Protein AF-A0A5M6D745-F1 (afdb_monomer)

Secondary structure (DSSP, 8-state):
-EEEEEEEETTEEEEEEEEEETTEEEEEEEEEETTEEEEEEEEESS-TT-EEEEE-HHHHHHHHHHHHHHHT----HHHHHHHHT----B-SB-STT-PBPHHHHHHHHHHHTT-HHHHHHHHT-SSHHHHHHHHHHHHHHHHTTPPPPHHHHHHHHHHHHH--EEEEEETTEEEEEEE--

Sequence (181 aa):
MKYLDRDIDFGYKHQRINIQINFEDFRVDLLTSNDSVLLSVISHNDHKKLQSTYYTEAAVLKYLGLRNDFYGSNKKIKDLEEEISSNITYAFYCGDGLPKTNEGKHIERLVNTKSINKLNEMLNSINIETQTYGVAGFEMLSKKFVKISKEQKEIIKYIKRRNSEVVTCSGCLTGLVVKIY

Radius of gyration: 16.73 Å; Cα contacts (8 Å, |Δi|>4): 300; chains: 1; bounding box: 49×27×45 Å

Foldseek 3Di:
DDWFWKDQDDQWIWIWDWDADPNWIKIWIFTDHDPDTAKIWIATPVHRVPIDIDGDQVVVVVVVVVLCVLLVHDDDPVLVNDQSPDDDAADQFAEAVGDGDPLVVVLVVCLVVVVLVCLSVQLSGSHLSSVVSSLVSVVSNVVVVNDDDPSRVVSSVRSLVSQIWGFYHDYHDGRDTDRDD

Organism: NCBI:txid2607907

Structure (mmCIF, N/CA/C/O backbone):
data_AF-A0A5M6D745-F1
#
_entry.id   AF-A0A5M6D745-F1
#
loop_
_atom_site.group_PDB
_atom_site.id
_atom_site.type_symbol
_atom_site.label_atom_id
_atom_site.label_alt_id
_atom_site.label_comp_id
_atom_site.label_asym_id
_atom_site.label_entity_id
_atom_site.label_seq_id
_atom_site.pdbx_PDB_ins_code
_atom_site.Cartn_x
_atom_site.Cartn_y
_atom_site.Cartn_z
_atom_site.occupancy
_atom_site.B_iso_or_equiv
_atom_site.auth_seq_id
_atom_site.auth_comp_id
_atom_site.auth_asym_id
_atom_site.auth_atom_id
_atom_site.pdbx_PDB_model_num
ATOM 1 N N . MET A 1 1 ? 17.621 -15.401 -4.434 1.00 56.16 1 MET A N 1
ATOM 2 C CA . MET A 1 1 ? 16.631 -14.448 -4.980 1.00 56.16 1 MET A CA 1
ATOM 3 C C . MET A 1 1 ? 15.334 -14.606 -4.201 1.00 56.16 1 MET A C 1
ATOM 5 O O . MET A 1 1 ? 14.817 -15.715 -4.149 1.00 56.16 1 MET A O 1
ATOM 9 N N . LYS A 1 2 ? 14.850 -13.547 -3.542 1.00 74.56 2 LYS A N 1
ATOM 10 C CA . LYS A 1 2 ? 13.516 -13.534 -2.913 1.00 74.56 2 LYS A CA 1
ATOM 11 C C . LYS A 1 2 ? 12.555 -12.808 -3.847 1.00 74.56 2 LYS A C 1
ATOM 13 O O . LYS A 1 2 ? 12.900 -11.727 -4.325 1.00 74.56 2 LYS A O 1
ATOM 18 N N . TYR A 1 3 ? 11.394 -13.407 -4.083 1.00 87.62 3 TYR A N 1
ATOM 19 C CA . TYR A 1 3 ? 10.391 -12.936 -5.030 1.00 87.62 3 TYR A CA 1
ATOM 20 C C . TYR A 1 3 ? 9.032 -12.828 -4.341 1.00 87.62 3 TYR A C 1
ATOM 22 O O . TYR A 1 3 ? 8.648 -13.728 -3.599 1.00 87.62 3 TYR A O 1
ATOM 30 N N . LEU A 1 4 ? 8.337 -11.726 -4.584 1.00 92.62 4 LEU A N 1
ATOM 31 C CA . LEU A 1 4 ? 6.955 -11.490 -4.182 1.00 92.62 4 LEU A CA 1
ATOM 32 C C . LEU A 1 4 ? 6.181 -11.131 -5.450 1.00 92.62 4 LEU A C 1
ATOM 34 O O . LEU A 1 4 ? 6.628 -10.246 -6.174 1.00 92.62 4 LEU A O 1
ATOM 38 N N . ASP A 1 5 ? 5.047 -11.785 -5.696 1.00 95.19 5 ASP A N 1
ATOM 39 C CA . ASP A 1 5 ? 4.113 -11.461 -6.781 1.00 95.19 5 ASP A CA 1
ATOM 40 C C . ASP A 1 5 ? 2.702 -11.394 -6.216 1.00 95.19 5 ASP A C 1
ATOM 42 O O . ASP A 1 5 ? 2.143 -12.406 -5.798 1.00 95.19 5 ASP A O 1
ATOM 46 N N . ARG A 1 6 ? 2.127 -10.194 -6.183 1.00 95.56 6 ARG A N 1
ATOM 47 C CA . ARG A 1 6 ? 0.843 -9.960 -5.528 1.00 95.56 6 ARG A CA 1
ATOM 48 C C . ARG A 1 6 ? -0.049 -9.041 -6.332 1.00 95.56 6 ARG A C 1
ATOM 50 O O . ARG A 1 6 ? 0.410 -8.068 -6.927 1.00 95.56 6 ARG A O 1
ATOM 57 N N . ASP A 1 7 ? -1.347 -9.294 -6.254 1.00 96.50 7 ASP A N 1
ATOM 58 C CA . ASP A 1 7 ? -2.346 -8.380 -6.792 1.00 96.50 7 ASP A CA 1
ATOM 59 C C . ASP A 1 7 ? -2.244 -7.035 -6.071 1.00 96.50 7 ASP A C 1
ATOM 61 O O . ASP A 1 7 ? -2.248 -6.986 -4.834 1.00 96.50 7 ASP A O 1
ATOM 65 N N . ILE A 1 8 ? -2.152 -5.946 -6.836 1.00 95.50 8 ILE A N 1
ATOM 66 C CA . ILE A 1 8 ? -2.202 -4.596 -6.278 1.00 95.50 8 ILE A CA 1
ATOM 67 C C . ILE A 1 8 ? -3.580 -4.005 -6.464 1.00 95.50 8 ILE A C 1
ATOM 69 O O . ILE A 1 8 ? -4.194 -3.683 -5.465 1.00 95.50 8 ILE A O 1
ATOM 73 N N . ASP A 1 9 ? -4.106 -3.931 -7.685 1.00 95.69 9 ASP A N 1
ATOM 74 C CA . ASP A 1 9 ? -5.419 -3.350 -7.966 1.00 95.69 9 ASP A CA 1
ATOM 75 C C . ASP A 1 9 ? -5.875 -3.690 -9.391 1.00 95.69 9 ASP A C 1
ATOM 77 O O . ASP A 1 9 ? -5.046 -3.748 -10.281 1.00 95.69 9 ASP A O 1
ATOM 81 N N . PHE A 1 10 ? -7.175 -3.886 -9.637 1.00 95.62 10 PHE A N 1
ATOM 82 C CA . PHE A 1 10 ? -7.786 -3.956 -10.987 1.00 95.62 10 PHE A CA 1
ATOM 83 C C . PHE A 1 10 ? -7.108 -4.893 -12.014 1.00 95.62 10 PHE A C 1
ATOM 85 O O . PHE A 1 10 ? -7.087 -4.592 -13.206 1.00 95.62 10 PHE A O 1
ATOM 92 N N . GLY A 1 11 ? -6.548 -6.021 -11.569 1.00 95.44 11 GLY A N 1
ATOM 93 C CA . GLY A 1 11 ? -5.810 -6.959 -12.432 1.00 95.44 11 GLY A CA 1
ATOM 94 C C . GLY A 1 11 ? -4.341 -6.587 -12.673 1.00 95.44 11 GLY A C 1
ATOM 95 O O . GLY A 1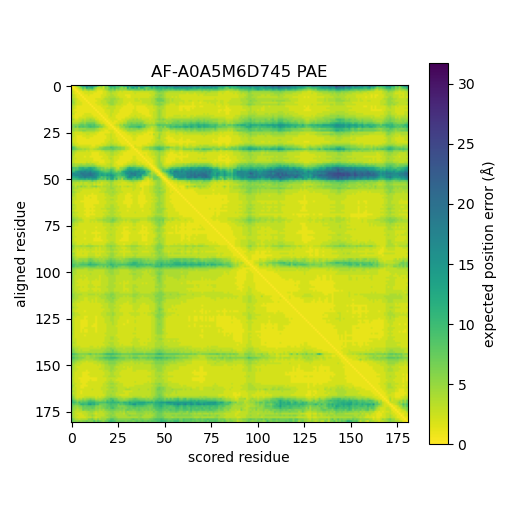 11 ? -3.623 -7.327 -13.340 1.00 95.44 11 GLY A O 1
ATOM 96 N N . TYR A 1 12 ? -3.880 -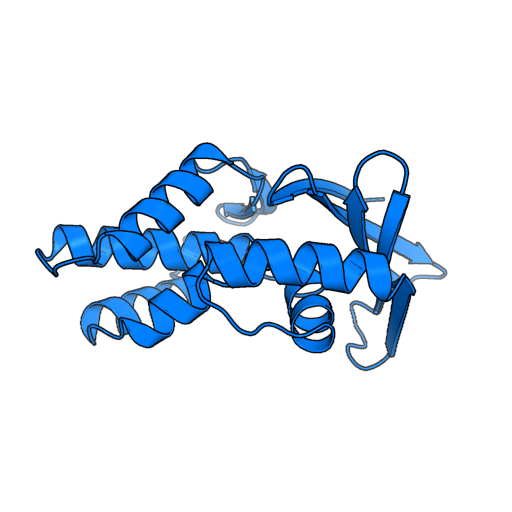5.477 -12.101 1.00 98.00 12 TYR A N 1
ATOM 97 C CA . TYR A 1 12 ? -2.472 -5.124 -12.003 1.00 98.00 12 TYR A CA 1
ATOM 98 C C . TYR A 1 12 ? -1.834 -5.840 -10.817 1.00 98.00 12 TYR A C 1
ATOM 100 O O . TYR A 1 12 ? -2.468 -6.071 -9.777 1.00 98.00 12 TYR A O 1
ATOM 108 N N . LYS A 1 13 ? -0.540 -6.116 -10.951 1.00 97.94 13 LYS A N 1
ATOM 109 C CA . LYS A 1 13 ? 0.267 -6.786 -9.936 1.00 97.94 13 LYS A CA 1
ATOM 110 C C . LYS A 1 13 ? 1.482 -5.960 -9.548 1.00 97.94 13 LYS A C 1
ATOM 112 O O . LYS A 1 13 ? 2.071 -5.262 -10.375 1.00 97.94 13 LYS A O 1
ATOM 117 N N . HIS A 1 14 ? 1.868 -6.087 -8.287 1.00 97.75 14 HIS A N 1
ATOM 118 C CA . HIS A 1 14 ? 3.148 -5.633 -7.775 1.00 97.75 14 HIS A CA 1
ATOM 119 C C . HIS A 1 14 ? 4.070 -6.842 -7.625 1.00 97.75 14 HIS A C 1
ATOM 121 O O . HIS A 1 14 ? 3.771 -7.763 -6.864 1.00 97.75 14 HIS A O 1
ATOM 127 N N . GLN A 1 15 ? 5.203 -6.800 -8.320 1.00 96.38 15 GLN A N 1
ATOM 128 C CA . GLN A 1 15 ? 6.271 -7.778 -8.165 1.00 96.38 15 GLN A CA 1
ATOM 129 C C . GLN A 1 15 ? 7.487 -7.140 -7.510 1.00 96.38 15 GLN A C 1
ATOM 131 O O . GLN A 1 15 ? 7.906 -6.057 -7.907 1.00 96.38 15 GLN A O 1
ATOM 136 N N . ARG A 1 16 ? 8.077 -7.821 -6.532 1.00 95.12 16 ARG A N 1
ATOM 137 C CA . ARG A 1 16 ? 9.294 -7.375 -5.850 1.00 95.12 16 ARG A CA 1
ATOM 138 C C . ARG A 1 16 ? 10.356 -8.456 -5.927 1.00 95.12 16 ARG A C 1
ATOM 140 O O . ARG A 1 16 ? 10.152 -9.575 -5.459 1.00 95.12 16 ARG A O 1
ATOM 147 N N . ILE A 1 17 ? 11.506 -8.099 -6.487 1.00 94.19 17 ILE A N 1
ATOM 148 C CA . ILE A 1 17 ? 12.656 -8.982 -6.675 1.00 94.19 17 ILE A CA 1
ATOM 149 C C . ILE A 1 17 ? 13.816 -8.428 -5.851 1.00 94.19 17 ILE A C 1
ATOM 151 O O . ILE A 1 17 ? 14.212 -7.281 -6.034 1.00 94.19 17 ILE A O 1
ATOM 155 N N . ASN A 1 18 ? 14.379 -9.245 -4.961 1.00 91.12 18 ASN A N 1
ATOM 156 C CA . ASN A 1 18 ? 15.622 -8.914 -4.263 1.00 91.12 18 ASN A CA 1
ATOM 157 C C . ASN A 1 18 ? 16.786 -9.681 -4.898 1.00 91.12 18 ASN A C 1
ATOM 159 O O . ASN A 1 18 ? 16.742 -10.919 -4.993 1.00 91.12 18 ASN A O 1
ATOM 163 N N . ILE A 1 19 ? 17.808 -8.940 -5.319 1.00 90.50 19 ILE A N 1
ATOM 164 C CA . ILE A 1 19 ? 18.970 -9.423 -6.067 1.00 90.50 19 ILE A CA 1
ATOM 165 C C . ILE A 1 19 ? 20.227 -8.977 -5.326 1.00 90.50 19 ILE A C 1
ATOM 167 O O . ILE A 1 19 ? 20.346 -7.810 -4.978 1.00 90.50 19 ILE A O 1
ATOM 171 N N . GLN A 1 20 ? 21.164 -9.899 -5.130 1.00 89.62 20 GLN A N 1
ATOM 172 C CA . GLN A 1 20 ? 22.480 -9.587 -4.586 1.00 89.62 20 GLN A CA 1
ATOM 173 C C . GLN A 1 20 ? 23.503 -9.616 -5.724 1.00 89.62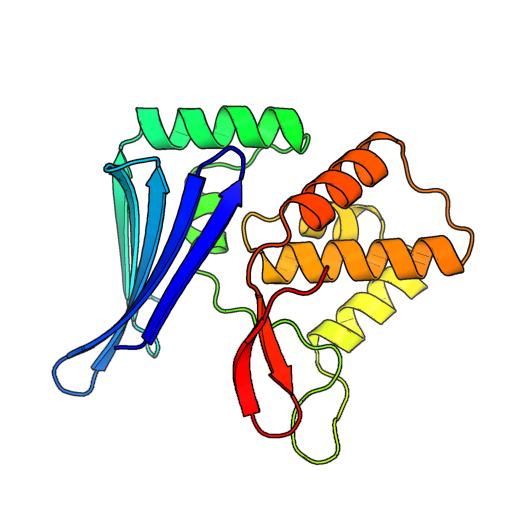 20 GLN A C 1
ATOM 175 O O . GLN A 1 20 ? 23.599 -10.621 -6.434 1.00 89.62 20 GLN A O 1
ATOM 180 N N . ILE A 1 21 ? 24.246 -8.528 -5.920 1.00 86.06 21 ILE A N 1
ATOM 181 C CA . ILE A 1 21 ? 25.278 -8.396 -6.957 1.00 86.06 21 ILE A CA 1
ATOM 182 C C . ILE A 1 21 ? 26.547 -7.888 -6.283 1.00 86.06 21 ILE A C 1
ATOM 184 O O . ILE A 1 21 ? 26.538 -6.807 -5.714 1.00 86.06 21 ILE A O 1
ATOM 188 N N . ASN A 1 22 ? 27.646 -8.642 -6.360 1.00 86.69 22 ASN A N 1
ATOM 189 C CA . ASN A 1 22 ? 28.937 -8.253 -5.770 1.00 86.69 22 ASN A CA 1
ATOM 190 C C . ASN A 1 22 ? 28.836 -7.832 -4.290 1.00 86.69 22 ASN A C 1
ATOM 192 O O . ASN A 1 22 ? 29.434 -6.841 -3.894 1.00 86.69 22 ASN A O 1
ATOM 196 N N . PHE A 1 23 ? 28.085 -8.596 -3.489 1.00 83.69 23 PHE A N 1
ATOM 197 C CA . PHE A 1 23 ? 27.790 -8.320 -2.072 1.00 83.69 23 PHE A CA 1
ATOM 198 C C . PHE A 1 23 ? 26.872 -7.120 -1.796 1.00 83.69 23 PHE A C 1
ATOM 200 O O . PHE A 1 23 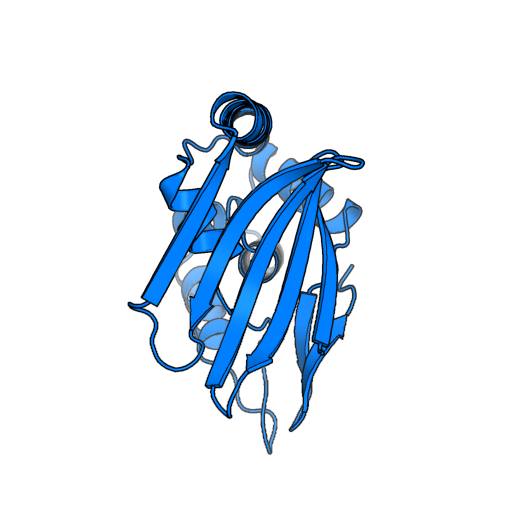? 26.504 -6.924 -0.644 1.00 83.69 23 PHE A O 1
ATOM 207 N N . GLU A 1 24 ? 26.429 -6.401 -2.826 1.00 85.50 24 GLU A N 1
ATOM 208 C CA . GLU A 1 24 ? 25.452 -5.320 -2.709 1.00 85.50 24 GLU A CA 1
ATOM 209 C C . GLU A 1 24 ? 24.025 -5.843 -2.904 1.00 85.50 24 GLU A C 1
ATOM 211 O O . GLU A 1 24 ? 23.761 -6.649 -3.807 1.00 85.50 24 GLU A O 1
ATOM 216 N N . ASP A 1 25 ? 23.092 -5.363 -2.081 1.00 88.94 25 ASP A N 1
ATOM 217 C CA . ASP A 1 25 ? 21.690 -5.770 -2.119 1.00 88.94 25 ASP A CA 1
ATOM 218 C C . ASP A 1 25 ? 20.818 -4.749 -2.864 1.00 88.94 25 ASP A C 1
ATOM 220 O O . ASP A 1 25 ? 20.589 -3.619 -2.421 1.00 88.94 25 ASP A O 1
ATOM 224 N N . PHE A 1 26 ? 20.242 -5.192 -3.979 1.00 90.75 26 PHE A N 1
ATOM 225 C CA . PHE A 1 26 ? 19.308 -4.431 -4.796 1.00 90.75 26 PHE A CA 1
ATOM 226 C C . PHE A 1 26 ? 17.887 -4.965 -4.660 1.00 90.75 26 PHE A C 1
ATOM 228 O O . PHE A 1 26 ? 17.640 -6.171 -4.546 1.00 90.75 26 PHE A O 1
ATOM 235 N N . ARG A 1 27 ? 16.927 -4.049 -4.759 1.00 92.50 27 ARG A N 1
ATOM 236 C CA . ARG A 1 27 ? 15.507 -4.353 -4.868 1.00 92.50 27 ARG A CA 1
ATOM 237 C C . ARG A 1 27 ? 14.937 -3.752 -6.141 1.00 92.50 27 ARG A C 1
ATOM 239 O O . ARG A 1 27 ? 15.137 -2.572 -6.415 1.00 92.50 27 ARG A O 1
ATOM 246 N N . VAL A 1 28 ? 14.194 -4.569 -6.876 1.00 95.06 28 VAL A N 1
ATOM 247 C CA . VAL A 1 28 ? 13.434 -4.166 -8.057 1.00 95.06 28 VAL A CA 1
ATOM 248 C C . VAL A 1 28 ? 11.949 -4.313 -7.750 1.00 95.06 28 VAL A C 1
ATOM 250 O O . VAL A 1 28 ? 11.483 -5.418 -7.475 1.00 95.06 28 VAL A O 1
ATOM 253 N N . ASP A 1 29 ? 11.224 -3.202 -7.787 1.00 96.44 29 ASP A N 1
ATOM 254 C CA . ASP A 1 29 ? 9.781 -3.108 -7.591 1.00 96.44 29 ASP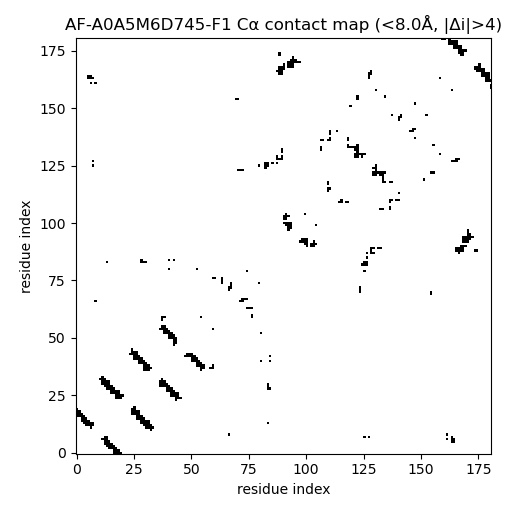 A CA 1
ATOM 255 C C . ASP A 1 29 ? 9.108 -2.826 -8.939 1.00 96.44 29 ASP A C 1
ATOM 257 O O . ASP A 1 29 ? 9.390 -1.817 -9.586 1.00 96.44 29 ASP A O 1
ATOM 261 N N . LEU A 1 30 ? 8.230 -3.724 -9.378 1.00 97.56 30 LEU A N 1
ATOM 262 C CA . LEU A 1 30 ? 7.575 -3.672 -10.681 1.00 97.56 30 LEU A CA 1
ATOM 263 C C . LEU A 1 30 ? 6.065 -3.504 -10.522 1.00 97.56 30 LEU A C 1
ATOM 265 O O . LEU A 1 30 ? 5.429 -4.251 -9.776 1.00 97.56 30 LEU A O 1
ATOM 269 N N . LEU A 1 31 ? 5.481 -2.593 -11.299 1.00 98.31 31 LEU A N 1
ATOM 270 C CA . LEU A 1 31 ? 4.053 -2.595 -11.608 1.00 98.31 31 LEU A CA 1
ATOM 271 C C . LEU A 1 31 ? 3.854 -3.312 -12.942 1.00 98.31 31 LEU A C 1
ATOM 273 O O . LEU A 1 31 ? 4.401 -2.889 -13.964 1.00 98.31 31 LEU A O 1
ATOM 277 N N . THR A 1 32 ? 3.048 -4.366 -12.944 1.00 97.81 32 THR A N 1
ATOM 278 C CA . THR A 1 32 ? 2.820 -5.205 -14.125 1.00 97.81 32 THR A CA 1
ATOM 279 C C . THR A 1 32 ? 1.333 -5.381 -14.411 1.00 97.81 32 THR A C 1
ATOM 281 O O . THR A 1 32 ? 0.485 -5.232 -13.528 1.00 97.81 32 THR A O 1
ATOM 284 N N . SER A 1 33 ? 1.012 -5.669 -15.669 1.00 96.50 33 SER A N 1
ATOM 285 C CA . SER A 1 33 ? -0.325 -6.048 -16.125 1.00 96.50 33 SER A CA 1
ATOM 286 C C . SER A 1 33 ? -0.174 -6.969 -17.325 1.00 96.50 33 SER A C 1
ATOM 288 O O . SER A 1 33 ? 0.451 -6.582 -18.314 1.00 96.50 33 SER A O 1
ATOM 290 N N . ASN A 1 34 ? -0.782 -8.156 -17.267 1.00 91.00 34 ASN A N 1
ATOM 291 C CA . ASN A 1 34 ? -0.549 -9.225 -18.246 1.00 91.00 34 ASN A CA 1
ATOM 292 C C . ASN A 1 34 ? 0.967 -9.463 -18.419 1.00 91.00 34 ASN A C 1
ATOM 294 O O . ASN A 1 34 ? 1.688 -9.536 -17.427 1.00 91.00 34 ASN A O 1
ATOM 298 N N . ASP A 1 35 ? 1.455 -9.492 -19.659 1.00 90.50 35 ASP A N 1
ATOM 299 C CA . ASP A 1 35 ? 2.868 -9.712 -19.989 1.00 90.50 35 ASP A CA 1
ATOM 300 C C . ASP A 1 35 ? 3.691 -8.410 -20.073 1.00 90.50 35 ASP A C 1
ATOM 302 O O . ASP A 1 35 ? 4.776 -8.382 -20.650 1.00 90.50 35 ASP A O 1
ATOM 306 N N . SER A 1 36 ? 3.172 -7.291 -19.552 1.00 94.94 36 SER A N 1
ATOM 307 C CA . SER A 1 36 ? 3.817 -5.974 -19.644 1.00 94.94 36 SER A CA 1
ATOM 308 C C . SER A 1 36 ? 4.286 -5.450 -18.289 1.00 94.94 36 SER A C 1
ATOM 310 O O . SER A 1 36 ? 3.529 -5.428 -17.315 1.00 94.94 36 SER A O 1
ATOM 312 N N . VAL A 1 37 ? 5.518 -4.933 -18.257 1.00 97.38 37 VAL A N 1
ATOM 313 C CA . VAL A 1 37 ? 6.043 -4.112 -17.158 1.00 97.38 37 VAL A CA 1
ATOM 314 C C . VAL A 1 37 ? 5.731 -2.651 -17.459 1.00 97.38 37 VAL A C 1
ATOM 316 O O . VAL A 1 37 ? 6.184 -2.099 -18.459 1.00 97.38 37 VAL A O 1
ATOM 319 N N . LEU A 1 38 ? 4.934 -2.021 -16.601 1.00 97.50 38 LEU A N 1
ATOM 320 C CA . LEU A 1 38 ? 4.491 -0.639 -16.778 1.00 97.50 38 LEU A CA 1
ATOM 321 C C . LEU A 1 38 ? 5.422 0.343 -16.081 1.00 97.50 38 LEU A C 1
ATOM 323 O O . LEU A 1 38 ? 5.652 1.435 -16.596 1.00 97.50 38 LEU A O 1
ATOM 327 N N . LEU A 1 39 ? 5.930 -0.048 -14.915 1.00 98.06 39 LEU A N 1
ATOM 328 C CA . LEU A 1 39 ? 6.883 0.710 -14.120 1.00 98.06 39 LEU A CA 1
ATOM 329 C C . LEU A 1 39 ? 7.850 -0.255 -13.440 1.00 98.06 39 LEU A C 1
ATOM 331 O O . LEU A 1 39 ? 7.449 -1.327 -12.993 1.00 98.06 39 LEU A O 1
ATOM 335 N N . SER A 1 40 ? 9.111 0.151 -13.365 1.00 97.44 40 SER A N 1
ATOM 336 C CA . SER A 1 40 ? 10.190 -0.522 -12.659 1.00 97.44 40 SER A CA 1
ATOM 337 C C . SER A 1 40 ? 10.939 0.501 -11.825 1.00 97.44 40 SER A C 1
ATOM 339 O O . SER A 1 40 ? 11.457 1.477 -12.365 1.00 97.44 40 SER A O 1
ATOM 341 N N . VAL A 1 41 ? 11.039 0.254 -10.526 1.00 95.94 41 VAL A N 1
ATOM 342 C CA . VAL A 1 41 ? 11.865 1.019 -9.596 1.00 95.94 41 VAL A CA 1
ATOM 343 C C . VAL A 1 41 ? 12.977 0.112 -9.100 1.00 95.94 41 VAL A C 1
ATOM 345 O O . VAL A 1 41 ? 12.720 -0.910 -8.472 1.00 95.94 41 VAL A O 1
ATOM 348 N N . ILE A 1 42 ? 14.218 0.492 -9.369 1.00 94.00 42 ILE A N 1
ATOM 349 C CA . ILE A 1 42 ? 15.409 -0.187 -8.865 1.00 94.00 42 ILE A CA 1
ATOM 350 C C . ILE A 1 42 ? 15.952 0.656 -7.723 1.00 94.00 42 ILE A C 1
ATOM 352 O O . ILE A 1 42 ? 16.155 1.857 -7.891 1.00 94.00 42 ILE A O 1
ATOM 356 N N . SER A 1 43 ? 16.185 0.039 -6.571 1.00 91.62 43 SER A N 1
ATOM 357 C CA . SER A 1 43 ? 16.702 0.703 -5.379 1.00 91.62 43 SER A CA 1
ATOM 358 C C . SER A 1 43 ? 17.805 -0.119 -4.725 1.00 91.62 43 SER A C 1
ATOM 360 O O . SER A 1 43 ? 17.762 -1.349 -4.722 1.00 91.62 43 SER A O 1
ATOM 362 N N . HIS A 1 44 ? 18.795 0.566 -4.161 1.00 88.06 44 HIS A N 1
ATOM 363 C CA . HIS A 1 44 ? 19.788 -0.057 -3.293 1.00 88.06 44 HIS A CA 1
ATOM 364 C C . HIS A 1 44 ? 19.232 -0.167 -1.871 1.00 88.06 44 HIS A C 1
ATOM 366 O O . HIS A 1 44 ? 18.753 0.831 -1.320 1.00 88.06 44 HIS A O 1
ATOM 372 N N . ASN A 1 45 ? 19.315 -1.344 -1.249 1.00 76.62 45 ASN A N 1
ATOM 373 C CA . ASN A 1 45 ? 18.754 -1.555 0.088 1.00 76.62 45 ASN A CA 1
ATOM 374 C C . ASN A 1 45 ? 19.465 -0.692 1.147 1.00 76.62 45 ASN A C 1
ATOM 376 O O . ASN A 1 45 ? 18.790 -0.051 1.955 1.00 76.62 45 ASN A O 1
ATOM 380 N N . ASP A 1 46 ? 20.794 -0.577 1.068 1.00 73.06 46 ASP A N 1
ATOM 381 C CA . ASP A 1 46 ? 21.598 0.219 2.015 1.00 73.06 46 ASP A CA 1
ATOM 382 C C . ASP A 1 46 ? 21.757 1.701 1.631 1.00 73.06 46 ASP A C 1
ATOM 384 O O . ASP A 1 46 ? 22.137 2.544 2.449 1.00 73.06 46 ASP A O 1
ATOM 388 N N . HIS A 1 47 ? 21.416 2.062 0.392 1.00 65.94 47 HIS A N 1
ATOM 389 C CA . HIS A 1 47 ? 21.635 3.400 -0.153 1.00 65.94 47 HIS A CA 1
ATOM 390 C C . HIS A 1 47 ? 20.362 3.934 -0.808 1.00 65.94 47 HIS A C 1
ATOM 392 O O . HIS A 1 47 ? 20.257 4.026 -2.027 1.00 65.94 47 HIS A O 1
ATOM 398 N N . LYS A 1 48 ? 19.408 4.384 0.017 1.00 59.09 48 LYS A N 1
ATOM 399 C CA . LYS A 1 48 ? 18.095 4.905 -0.425 1.00 59.09 48 LYS A CA 1
ATOM 400 C C . LYS A 1 48 ? 18.140 6.008 -1.499 1.00 59.09 48 LYS A C 1
ATOM 402 O O . LYS A 1 48 ? 17.119 6.281 -2.113 1.00 59.09 48 LYS A O 1
ATOM 407 N N . LYS A 1 49 ? 19.283 6.676 -1.701 1.00 61.97 49 LYS A N 1
ATOM 408 C CA . LYS A 1 49 ? 19.465 7.718 -2.730 1.00 61.97 49 LYS A CA 1
ATOM 409 C C . LYS A 1 49 ? 19.768 7.162 -4.126 1.00 61.97 49 LYS A C 1
ATOM 411 O O . LYS A 1 49 ? 19.628 7.896 -5.098 1.00 61.97 49 LYS A O 1
ATOM 416 N N . LEU A 1 50 ? 20.193 5.904 -4.231 1.00 65.19 50 LEU A N 1
ATOM 417 C CA . LEU A 1 50 ? 20.417 5.224 -5.503 1.00 65.19 50 LEU A CA 1
ATOM 418 C C . LEU A 1 50 ? 19.108 4.556 -5.917 1.00 65.19 50 LEU A C 1
ATOM 420 O O . LEU A 1 50 ? 18.860 3.392 -5.604 1.00 65.19 50 LEU A O 1
ATOM 424 N N . GLN A 1 51 ? 18.261 5.345 -6.573 1.00 80.38 51 GLN A N 1
ATOM 425 C CA . GLN A 1 51 ? 16.998 4.898 -7.140 1.00 80.38 51 GLN A CA 1
ATOM 426 C C . GLN A 1 51 ? 16.965 5.235 -8.630 1.00 80.38 51 GLN A C 1
ATOM 428 O O . GLN A 1 51 ? 17.306 6.345 -9.037 1.00 80.38 51 GLN A O 1
ATOM 433 N N . SER A 1 52 ? 16.571 4.272 -9.453 1.00 89.38 52 SER A N 1
ATOM 434 C CA . SER A 1 52 ? 16.313 4.478 -10.877 1.00 89.38 52 SER A CA 1
ATOM 435 C C . SER A 1 52 ? 14.909 4.001 -11.195 1.00 89.38 52 SER A C 1
ATOM 437 O O . SER A 1 52 ? 14.552 2.871 -10.861 1.00 89.38 52 SER A O 1
ATOM 439 N N . THR A 1 53 ? 14.124 4.859 -11.840 1.00 94.06 53 THR A N 1
ATOM 440 C CA . THR A 1 53 ? 12.760 4.540 -12.258 1.00 94.06 53 THR A CA 1
ATOM 441 C C . THR A 1 53 ? 12.685 4.519 -13.780 1.00 94.06 53 THR A C 1
ATOM 443 O O . THR A 1 53 ? 13.137 5.450 -14.444 1.00 94.06 53 THR A O 1
ATOM 446 N N . TYR A 1 54 ? 12.058 3.482 -14.325 1.00 95.88 54 TYR A N 1
ATOM 447 C CA . TYR A 1 54 ? 11.655 3.388 -15.724 1.00 95.88 54 TYR A CA 1
ATOM 448 C C . TYR A 1 54 ? 10.154 3.138 -15.792 1.00 95.88 54 TYR A C 1
ATOM 450 O O . TYR A 1 54 ? 9.640 2.315 -15.036 1.00 95.88 54 TYR A O 1
ATOM 458 N N . TYR A 1 55 ? 9.439 3.814 -16.689 1.00 96.44 55 TYR A N 1
ATOM 459 C CA . TYR A 1 55 ? 8.010 3.579 -16.865 1.00 96.44 55 TYR A CA 1
ATOM 460 C C . TYR A 1 55 ? 7.508 3.949 -18.259 1.00 96.44 55 TYR A C 1
ATOM 462 O O . TYR A 1 55 ? 8.077 4.792 -18.948 1.00 96.44 55 TYR A O 1
ATOM 470 N N . THR A 1 56 ? 6.390 3.336 -18.649 1.00 96.31 56 THR A N 1
ATOM 471 C CA . THR A 1 56 ? 5.604 3.754 -19.815 1.00 96.31 56 THR A CA 1
ATOM 472 C C . THR A 1 56 ? 4.534 4.737 -19.355 1.00 96.31 56 THR A C 1
ATOM 474 O O . THR A 1 56 ? 3.541 4.328 -18.750 1.00 96.31 56 THR A O 1
ATOM 477 N N . GLU A 1 57 ? 4.720 6.029 -19.640 1.00 95.62 57 GLU A N 1
ATOM 478 C CA . GLU A 1 57 ? 3.889 7.113 -19.089 1.00 95.62 57 GLU A CA 1
ATOM 479 C C . GLU A 1 57 ? 2.390 6.884 -19.314 1.00 95.62 57 GLU A C 1
ATOM 481 O O . GLU A 1 57 ? 1.625 6.843 -18.353 1.00 95.62 57 GLU A O 1
ATOM 486 N N . ALA A 1 58 ? 1.971 6.625 -20.555 1.00 97.00 58 ALA A N 1
ATOM 487 C CA . ALA A 1 58 ? 0.563 6.388 -20.878 1.00 97.00 58 ALA A CA 1
ATOM 488 C C . ALA A 1 58 ? -0.039 5.197 -20.105 1.00 97.00 58 ALA A C 1
ATOM 490 O O . ALA A 1 58 ? -1.191 5.248 -19.671 1.00 97.00 58 ALA A O 1
ATOM 491 N N . ALA A 1 59 ? 0.737 4.129 -19.900 1.00 97.00 59 ALA A N 1
ATOM 492 C CA . ALA A 1 59 ? 0.266 2.938 -19.202 1.00 97.00 59 ALA A CA 1
ATOM 493 C C . ALA A 1 59 ? 0.152 3.171 -17.687 1.00 97.00 59 ALA A C 1
ATOM 495 O O . ALA A 1 59 ? -0.832 2.758 -17.069 1.00 97.00 59 ALA A O 1
ATOM 496 N N . VAL A 1 60 ? 1.117 3.880 -17.095 1.00 97.94 60 VAL A N 1
ATOM 497 C CA . VAL A 1 60 ? 1.075 4.265 -15.679 1.00 97.94 60 VAL A CA 1
ATOM 498 C C . VAL A 1 60 ? -0.044 5.264 -15.407 1.00 97.94 60 VAL A C 1
ATOM 500 O O . VAL A 1 60 ? -0.784 5.093 -14.440 1.00 97.94 60 VAL A O 1
ATOM 503 N N . LEU A 1 61 ? -0.219 6.275 -16.260 1.00 98.12 61 LEU A N 1
ATOM 504 C CA . LEU A 1 61 ? -1.304 7.247 -16.117 1.00 98.12 61 LEU A CA 1
ATOM 505 C C . LEU A 1 61 ? -2.677 6.580 -16.236 1.00 98.12 61 LEU A C 1
ATOM 507 O O . LEU A 1 61 ? -3.581 6.926 -15.479 1.00 98.12 61 LEU A O 1
ATOM 511 N N . LYS A 1 62 ? -2.827 5.570 -17.103 1.00 97.94 62 LYS A N 1
ATOM 512 C CA . LYS A 1 62 ? -4.049 4.755 -17.168 1.00 97.94 62 LYS A CA 1
ATOM 513 C C . LYS A 1 62 ? -4.328 4.034 -15.845 1.00 97.94 62 LYS A C 1
ATOM 515 O O . LYS A 1 62 ? -5.454 4.085 -15.357 1.00 97.94 62 LYS A O 1
ATOM 520 N N . TYR A 1 63 ? -3.320 3.388 -15.257 1.00 98.19 63 TYR A N 1
ATOM 521 C CA . TYR A 1 63 ? -3.449 2.739 -13.947 1.00 98.19 63 TYR A CA 1
ATOM 522 C C . TYR A 1 63 ? -3.823 3.743 -12.846 1.00 98.19 63 TYR A C 1
ATOM 524 O O . TYR A 1 63 ? -4.771 3.519 -12.092 1.00 98.19 63 TYR A O 1
ATOM 532 N N . LEU A 1 64 ? -3.115 4.874 -12.780 1.00 98.44 64 LEU A N 1
ATOM 533 C CA . LEU A 1 64 ? -3.375 5.921 -11.794 1.00 98.44 64 LEU A CA 1
ATOM 534 C C . LEU A 1 64 ? -4.761 6.544 -11.954 1.00 98.44 64 LEU A C 1
ATOM 536 O O . LEU A 1 64 ? -5.376 6.842 -10.939 1.00 98.44 64 LEU A O 1
ATOM 540 N N . GLY A 1 65 ? -5.268 6.699 -13.181 1.00 98.44 65 GLY A N 1
ATOM 541 C CA . GLY A 1 65 ? -6.633 7.160 -13.442 1.00 98.44 65 GLY A CA 1
ATOM 542 C C . GLY A 1 65 ? -7.674 6.248 -12.794 1.00 98.44 65 GLY A C 1
ATOM 543 O O . GLY A 1 65 ? -8.402 6.688 -11.910 1.00 98.44 65 GLY A O 1
ATOM 544 N N . LEU A 1 66 ? -7.650 4.950 -13.128 1.00 98.19 66 LEU A N 1
ATOM 545 C CA . LEU A 1 66 ? -8.555 3.948 -12.536 1.00 98.19 66 LEU A CA 1
ATOM 546 C C . LEU A 1 66 ? -8.505 3.962 -11.007 1.00 98.19 66 LEU A C 1
ATOM 548 O O . LEU A 1 66 ? -9.524 3.865 -10.321 1.00 98.19 66 LEU A O 1
ATOM 552 N N . ARG A 1 67 ? -7.293 4.083 -10.468 1.00 97.56 67 ARG A N 1
ATOM 553 C CA . ARG A 1 67 ? -7.067 4.071 -9.035 1.00 97.56 67 ARG A CA 1
ATOM 554 C C . ARG A 1 67 ? -7.564 5.337 -8.350 1.00 97.56 67 ARG A C 1
ATOM 556 O O . ARG A 1 67 ? -8.226 5.244 -7.321 1.00 97.56 67 ARG A O 1
ATOM 563 N N . ASN A 1 68 ? -7.240 6.501 -8.893 1.00 98.12 68 ASN A N 1
ATOM 564 C CA . ASN A 1 68 ? -7.668 7.782 -8.350 1.00 98.12 68 ASN A CA 1
ATOM 565 C C . ASN A 1 68 ? -9.190 7.905 -8.354 1.00 98.12 68 ASN A C 1
ATOM 567 O O . ASN A 1 68 ? -9.746 8.348 -7.351 1.00 98.12 68 ASN A O 1
ATOM 571 N N . ASP A 1 69 ? -9.847 7.409 -9.402 1.00 97.94 69 ASP A N 1
ATOM 572 C CA . ASP A 1 69 ? -11.305 7.371 -9.492 1.00 97.94 69 ASP A CA 1
ATOM 573 C C . ASP A 1 69 ? -11.919 6.466 -8.414 1.00 97.94 69 ASP A C 1
ATOM 575 O O . ASP A 1 69 ? -12.846 6.873 -7.716 1.00 97.94 69 ASP A O 1
ATOM 579 N N . PHE A 1 70 ? -11.384 5.254 -8.221 1.00 98.19 70 PHE A N 1
ATOM 580 C CA . PHE A 1 70 ? -11.922 4.308 -7.236 1.00 98.19 70 PHE A CA 1
ATOM 581 C C . PHE A 1 70 ? -11.669 4.732 -5.780 1.00 98.19 70 PHE A C 1
ATOM 583 O O . PHE A 1 70 ? -12.557 4.627 -4.936 1.00 98.19 70 PHE A O 1
ATOM 590 N N . TYR A 1 71 ? -10.456 5.194 -5.470 1.00 97.25 71 TYR A N 1
ATOM 591 C CA . TYR A 1 71 ? -10.050 5.562 -4.108 1.00 97.25 71 TYR A CA 1
ATOM 592 C C . TYR A 1 71 ? -10.371 7.024 -3.750 1.00 97.25 71 TYR A C 1
ATOM 594 O O . TYR A 1 71 ? -10.155 7.436 -2.607 1.00 97.25 71 TYR A O 1
ATOM 602 N N . GLY A 1 72 ? -10.847 7.827 -4.708 1.00 95.38 72 GLY A N 1
ATOM 603 C CA . GLY A 1 72 ? -11.037 9.268 -4.534 1.00 95.38 72 GLY A CA 1
ATOM 604 C C . GLY A 1 72 ? -9.728 9.988 -4.193 1.00 95.38 72 GLY A C 1
ATOM 605 O O . GLY A 1 72 ? -9.695 10.836 -3.301 1.00 95.38 72 GLY A O 1
ATOM 606 N N . SER A 1 73 ? -8.624 9.597 -4.836 1.00 95.25 73 SER A N 1
ATOM 607 C CA . SER A 1 73 ? -7.284 10.154 -4.605 1.00 95.25 73 SER A CA 1
ATOM 608 C C . SER A 1 73 ? -6.787 10.993 -5.785 1.00 95.25 73 SER A C 1
ATOM 610 O O . SER A 1 73 ? -7.415 11.051 -6.831 1.00 95.25 73 SER A O 1
ATOM 612 N N . ASN A 1 74 ? -5.638 11.655 -5.623 1.00 96.88 74 ASN A N 1
ATOM 613 C CA . ASN A 1 74 ? -4.961 12.396 -6.696 1.00 96.88 74 ASN A CA 1
ATOM 614 C C . ASN A 1 74 ? -3.471 12.020 -6.759 1.00 96.88 74 ASN A C 1
ATOM 616 O O . ASN A 1 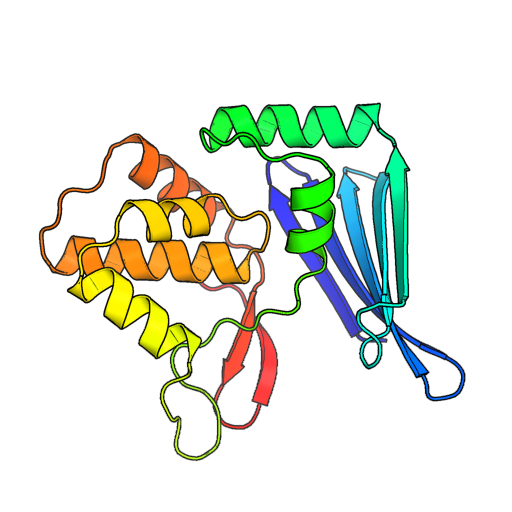74 ? -2.588 12.879 -6.738 1.00 96.88 74 ASN A O 1
ATOM 620 N N . LYS A 1 75 ? -3.195 10.712 -6.717 1.00 97.62 75 LYS A N 1
ATOM 621 C CA . LYS A 1 75 ? -1.843 10.150 -6.752 1.00 97.62 75 LYS A CA 1
ATOM 622 C C . LYS A 1 75 ? -1.225 10.386 -8.124 1.00 97.62 75 LYS A C 1
ATOM 624 O O . LYS A 1 75 ? -1.872 10.173 -9.151 1.00 97.62 75 LYS A O 1
ATOM 629 N N . LYS A 1 76 ? 0.030 10.814 -8.121 1.00 98.00 76 LYS A N 1
ATOM 630 C CA . LYS A 1 76 ? 0.863 11.050 -9.298 1.00 98.00 76 LYS A CA 1
ATOM 631 C C . LYS A 1 76 ? 1.866 9.911 -9.460 1.00 98.00 76 LYS A C 1
ATOM 633 O O . LYS A 1 76 ? 2.027 9.075 -8.574 1.00 98.00 76 LYS A O 1
ATOM 638 N N . ILE A 1 77 ? 2.584 9.913 -10.583 1.00 97.50 77 ILE A N 1
ATOM 639 C CA . ILE A 1 77 ? 3.640 8.928 -10.869 1.00 97.50 77 ILE A CA 1
ATOM 640 C C . ILE A 1 77 ? 4.666 8.889 -9.731 1.00 97.50 77 ILE A C 1
ATOM 642 O O . ILE A 1 77 ? 4.996 7.815 -9.249 1.00 97.50 77 ILE A O 1
ATOM 646 N N . LYS A 1 78 ? 5.068 10.054 -9.211 1.00 96.12 78 LYS A N 1
ATOM 647 C CA . LYS A 1 78 ? 5.987 10.137 -8.071 1.00 96.12 78 LYS A CA 1
ATOM 648 C C . LYS A 1 78 ? 5.456 9.442 -6.808 1.00 96.12 78 LYS A C 1
ATOM 650 O O . LYS A 1 78 ? 6.211 8.727 -6.162 1.00 96.12 78 LYS A O 1
ATOM 655 N N . ASP A 1 79 ? 4.170 9.600 -6.480 1.00 97.19 79 ASP A N 1
ATOM 656 C CA . ASP A 1 79 ? 3.575 8.893 -5.337 1.00 97.19 79 ASP A CA 1
ATOM 657 C C . ASP A 1 79 ? 3.592 7.372 -5.557 1.00 97.19 79 ASP A C 1
ATOM 659 O O . ASP A 1 79 ? 3.852 6.609 -4.632 1.00 97.19 79 ASP A O 1
ATOM 663 N N . LEU A 1 80 ? 3.337 6.921 -6.791 1.00 97.31 80 LEU A N 1
ATOM 664 C CA . LEU A 1 80 ? 3.442 5.509 -7.155 1.00 97.31 80 LEU A CA 1
ATOM 665 C C . LEU A 1 80 ? 4.869 4.992 -6.991 1.00 97.31 80 LEU A C 1
ATOM 667 O O . LEU A 1 80 ? 5.042 3.950 -6.367 1.00 97.31 80 LEU A O 1
ATOM 671 N N . GLU A 1 81 ? 5.868 5.709 -7.504 1.00 95.38 81 GLU A N 1
ATOM 672 C CA . GLU A 1 81 ? 7.279 5.343 -7.362 1.00 95.38 81 GLU A CA 1
ATOM 673 C C . GLU A 1 81 ? 7.678 5.195 -5.891 1.00 95.38 81 GLU A C 1
ATOM 675 O O . GLU A 1 81 ? 8.269 4.185 -5.507 1.00 95.38 81 GLU A O 1
ATOM 680 N N . GLU A 1 82 ? 7.325 6.174 -5.057 1.00 94.50 82 GLU A N 1
ATOM 681 C CA . GLU A 1 82 ? 7.671 6.199 -3.634 1.00 94.50 82 GLU A CA 1
ATOM 682 C C . GLU A 1 82 ? 6.942 5.102 -2.844 1.00 94.50 82 GLU A C 1
ATOM 684 O O . GLU A 1 82 ? 7.539 4.422 -2.007 1.00 94.50 82 GLU A O 1
ATOM 689 N N . GLU A 1 83 ? 5.653 4.888 -3.108 1.00 96.44 83 GLU A N 1
ATOM 690 C CA . GLU A 1 83 ? 4.849 3.952 -2.326 1.00 96.44 83 GLU A CA 1
ATOM 691 C C . GLU A 1 83 ? 5.047 2.499 -2.755 1.00 96.44 83 GLU A C 1
ATOM 693 O O . GLU A 1 83 ? 5.151 1.628 -1.886 1.00 96.44 83 GLU A O 1
ATOM 698 N N . ILE A 1 84 ? 5.153 2.208 -4.057 1.00 95.38 84 ILE A N 1
ATOM 699 C CA . ILE A 1 84 ? 5.393 0.833 -4.523 1.00 95.38 84 ILE A CA 1
ATOM 700 C C . ILE A 1 84 ? 6.759 0.328 -4.059 1.00 95.38 84 ILE A C 1
ATOM 702 O O . ILE A 1 84 ? 6.881 -0.826 -3.653 1.00 95.38 84 ILE A O 1
ATOM 706 N N . SER A 1 85 ? 7.757 1.215 -4.025 1.00 93.50 85 SER A N 1
ATOM 707 C CA . SER A 1 85 ? 9.110 0.877 -3.590 1.00 93.50 85 SER A CA 1
ATOM 708 C C . SER A 1 85 ? 9.296 0.932 -2.079 1.00 93.50 85 SER A C 1
ATOM 710 O O . SER A 1 85 ? 10.352 0.556 -1.575 1.00 93.50 85 SER A O 1
ATOM 712 N N . SER A 1 86 ? 8.286 1.344 -1.311 1.00 92.38 86 SER A N 1
ATOM 713 C CA . SER A 1 86 ? 8.386 1.360 0.146 1.00 92.38 86 SER A CA 1
ATOM 714 C C . SER A 1 86 ? 8.527 -0.058 0.725 1.00 92.38 86 SER A C 1
ATOM 716 O O . SER A 1 86 ? 7.877 -1.019 0.295 1.00 92.38 86 SER A O 1
ATOM 718 N N . ASN A 1 87 ? 9.417 -0.209 1.709 1.00 88.31 87 ASN A N 1
ATOM 719 C CA . ASN A 1 87 ? 9.662 -1.475 2.399 1.00 88.31 87 ASN A CA 1
ATOM 720 C C . ASN A 1 87 ? 9.042 -1.445 3.793 1.00 88.31 87 ASN A C 1
ATOM 722 O O . ASN A 1 87 ? 9.725 -1.221 4.791 1.00 88.31 87 ASN A O 1
ATOM 726 N N . ILE A 1 88 ? 7.724 -1.601 3.832 1.00 91.94 88 ILE A N 1
ATOM 727 C CA . ILE A 1 88 ? 6.943 -1.626 5.066 1.00 91.94 88 ILE A CA 1
ATOM 728 C C . ILE A 1 88 ? 6.686 -3.086 5.434 1.00 91.94 88 ILE A C 1
ATOM 730 O O . ILE A 1 88 ? 6.549 -3.939 4.563 1.00 91.94 88 ILE A O 1
ATOM 734 N N . THR A 1 89 ? 6.655 -3.379 6.732 1.00 93.38 89 THR A N 1
ATOM 735 C CA . THR A 1 89 ? 6.212 -4.669 7.270 1.00 93.38 89 THR A CA 1
ATOM 736 C C . THR A 1 89 ? 4.953 -4.442 8.099 1.00 93.38 89 THR A C 1
ATOM 738 O O . THR A 1 89 ? 4.905 -3.556 8.957 1.00 93.38 89 THR A O 1
ATOM 741 N N . TYR A 1 90 ? 3.920 -5.237 7.846 1.00 96.06 90 TYR A N 1
ATOM 742 C CA . TYR A 1 90 ? 2.683 -5.213 8.610 1.00 96.06 90 TYR A CA 1
ATOM 743 C C . TYR A 1 90 ? 2.780 -6.124 9.837 1.00 96.06 90 TYR A C 1
ATOM 745 O O . TYR A 1 90 ? 2.803 -7.346 9.714 1.00 96.06 90 TYR A O 1
ATOM 753 N N . ALA A 1 91 ? 2.812 -5.538 11.028 1.00 95.38 91 ALA A N 1
ATOM 754 C CA . ALA A 1 91 ? 2.708 -6.228 12.305 1.00 95.38 91 ALA A CA 1
ATOM 755 C C . ALA A 1 91 ? 2.390 -5.210 13.405 1.00 95.38 91 ALA A C 1
ATOM 757 O O . ALA A 1 91 ? 3.078 -4.202 13.528 1.00 95.38 91 ALA A O 1
ATOM 758 N N . PHE A 1 92 ? 1.397 -5.480 14.256 1.00 95.50 92 PHE A N 1
ATOM 759 C CA . PHE A 1 92 ? 1.196 -4.685 15.478 1.00 95.50 92 PHE A CA 1
ATOM 760 C C . PHE A 1 92 ? 2.201 -5.053 16.574 1.00 95.50 92 PHE A C 1
ATOM 762 O O . PHE A 1 92 ? 2.522 -4.216 17.414 1.00 95.50 92 PHE A O 1
ATOM 769 N N . TYR A 1 93 ? 2.701 -6.288 16.554 1.00 94.31 93 TYR A N 1
ATOM 770 C CA . TYR A 1 93 ? 3.643 -6.839 17.520 1.00 94.31 93 TYR A CA 1
ATOM 771 C C . TYR A 1 93 ? 4.680 -7.688 16.778 1.00 94.31 93 TYR A C 1
ATOM 773 O O . TYR A 1 93 ? 4.309 -8.444 15.884 1.00 94.31 93 TYR A O 1
ATOM 781 N N . CYS A 1 94 ? 5.963 -7.541 17.102 1.00 93.44 94 CYS A N 1
ATOM 782 C CA . CYS A 1 94 ? 7.065 -8.201 16.392 1.00 93.44 94 CYS A CA 1
ATOM 783 C C . CYS A 1 94 ? 8.338 -8.187 17.246 1.00 93.44 94 CYS A C 1
ATOM 785 O O . CYS A 1 94 ? 8.580 -7.211 17.949 1.00 93.44 94 CYS A O 1
ATOM 787 N N . GLY A 1 95 ? 9.170 -9.223 17.144 1.00 89.69 95 GLY A N 1
ATOM 788 C CA . GLY A 1 95 ? 10.417 -9.382 17.893 1.00 89.69 95 GLY A CA 1
ATOM 789 C C . GLY A 1 95 ? 10.292 -10.300 19.110 1.00 89.69 95 GLY A C 1
ATOM 790 O O . GLY A 1 95 ? 9.227 -10.860 19.388 1.00 89.69 95 GLY A O 1
ATOM 791 N N . ASP A 1 96 ? 11.405 -10.451 19.826 1.00 86.88 96 ASP A N 1
ATOM 792 C CA . ASP A 1 96 ? 11.467 -11.241 21.056 1.00 86.88 96 ASP A CA 1
ATOM 793 C C . ASP A 1 96 ? 10.575 -10.630 22.145 1.00 86.88 96 ASP A C 1
ATOM 795 O O . ASP A 1 96 ? 10.587 -9.419 22.363 1.00 86.88 96 ASP A O 1
ATOM 799 N N . GLY A 1 97 ? 9.748 -11.458 22.785 1.00 85.94 97 GLY A N 1
ATOM 800 C CA . GLY A 1 97 ? 8.708 -11.005 23.714 1.00 85.94 97 GLY A CA 1
ATOM 801 C C . GLY A 1 97 ? 7.517 -10.283 23.062 1.00 85.94 97 GLY A C 1
ATOM 802 O O . GLY A 1 97 ? 6.694 -9.719 23.781 1.00 85.94 97 GLY A O 1
ATOM 803 N N . LEU A 1 98 ? 7.405 -10.292 21.724 1.00 88.88 98 LEU A N 1
ATOM 804 C CA . LEU A 1 98 ? 6.317 -9.672 20.949 1.00 88.88 98 LEU A CA 1
ATOM 805 C C . LEU A 1 98 ? 6.010 -8.211 21.350 1.00 88.88 98 LEU A C 1
ATOM 807 O O . LEU A 1 98 ? 4.849 -7.871 21.599 1.00 88.88 98 LEU A O 1
ATOM 811 N N . PRO A 1 99 ? 7.005 -7.307 21.413 1.00 94.19 99 PRO A N 1
ATOM 812 C CA . PRO A 1 99 ? 6.750 -5.914 21.732 1.00 94.19 99 PRO A CA 1
ATOM 813 C C . PRO A 1 99 ? 5.904 -5.260 20.640 1.00 94.19 99 PRO A C 1
ATOM 815 O O . PRO A 1 99 ? 5.985 -5.594 19.455 1.00 94.19 99 PRO A O 1
ATOM 818 N N . LYS A 1 100 ? 5.094 -4.278 21.045 1.00 95.56 100 LYS A N 1
ATOM 819 C CA . LYS A 1 100 ? 4.289 -3.493 20.106 1.00 95.56 100 LYS A CA 1
ATOM 820 C C . LYS A 1 100 ? 5.196 -2.671 19.188 1.00 95.56 100 LYS A C 1
ATOM 822 O O . LYS A 1 100 ? 6.033 -1.905 19.678 1.00 95.56 100 LYS A O 1
ATOM 827 N N . THR A 1 101 ? 4.985 -2.791 17.882 1.00 95.69 101 THR A N 1
ATOM 828 C CA . THR A 1 101 ? 5.740 -2.074 16.845 1.00 95.69 101 THR A CA 1
ATOM 829 C C . THR A 1 101 ? 5.434 -0.577 16.858 1.00 95.69 101 THR A C 1
ATOM 831 O O . THR A 1 101 ? 4.454 -0.116 17.456 1.00 95.69 101 THR A O 1
ATOM 834 N N . ASN A 1 102 ? 6.276 0.210 16.189 1.00 95.50 102 ASN A N 1
ATOM 835 C CA . ASN A 1 102 ? 6.051 1.649 16.054 1.00 95.50 102 ASN A CA 1
ATOM 836 C C . ASN A 1 102 ? 4.789 1.937 15.234 1.00 95.50 102 ASN A C 1
ATOM 838 O O . ASN A 1 102 ? 4.009 2.817 15.593 1.00 95.50 102 ASN A O 1
ATOM 842 N N . GLU A 1 103 ? 4.547 1.152 14.191 1.00 95.88 103 GLU A N 1
ATOM 843 C CA . GLU A 1 103 ? 3.364 1.202 13.342 1.00 95.88 103 GLU A CA 1
ATOM 844 C C . GLU A 1 103 ? 2.104 0.804 14.122 1.00 95.88 103 GLU A C 1
ATOM 846 O O . GLU A 1 103 ? 1.097 1.507 14.058 1.00 95.88 103 GLU A O 1
ATOM 851 N N . GLY A 1 104 ? 2.165 -0.251 14.944 1.00 97.00 104 GLY A N 1
ATOM 852 C CA . GLY A 1 104 ? 1.060 -0.653 15.819 1.00 97.00 104 GLY A CA 1
ATOM 853 C C . GLY A 1 104 ? 0.678 0.447 16.815 1.00 97.00 104 GLY A C 1
ATOM 854 O O . GLY A 1 104 ? -0.495 0.809 16.932 1.00 97.00 104 GLY A O 1
ATOM 855 N N . LYS A 1 105 ? 1.673 1.058 17.478 1.00 97.94 105 LYS A N 1
ATOM 856 C CA . LYS A 1 105 ? 1.469 2.239 18.343 1.00 97.94 105 LYS A CA 1
ATOM 857 C C . LYS A 1 105 ? 0.902 3.422 17.557 1.00 97.94 105 LYS A C 1
ATOM 859 O O . LYS A 1 105 ? 0.042 4.147 18.060 1.00 97.94 105 LYS A O 1
ATOM 864 N N . HIS A 1 106 ? 1.383 3.633 16.333 1.00 98.12 106 HIS A N 1
ATOM 865 C CA . HIS A 1 106 ? 0.924 4.711 15.468 1.00 98.12 106 HIS A CA 1
ATOM 866 C C . HIS A 1 106 ? -0.561 4.558 15.130 1.00 98.12 106 HIS A C 1
ATOM 868 O O . HIS A 1 106 ? -1.313 5.516 15.317 1.00 98.12 106 HIS A O 1
ATOM 874 N N . ILE A 1 107 ? -1.003 3.365 14.720 1.00 98.38 107 ILE A N 1
ATOM 875 C CA . ILE A 1 107 ? -2.414 3.103 14.419 1.00 98.38 107 ILE A CA 1
ATOM 876 C C . ILE A 1 107 ? -3.292 3.269 15.652 1.00 98.38 107 ILE A C 1
ATOM 878 O O . ILE A 1 107 ? -4.308 3.959 15.581 1.00 98.38 107 ILE A O 1
ATOM 882 N N . GLU A 1 108 ? -2.893 2.734 16.805 1.00 98.06 108 GLU A N 1
ATOM 883 C CA . GLU A 1 108 ? -3.639 2.947 18.049 1.00 98.06 108 GLU A CA 1
ATOM 884 C C . GLU A 1 108 ? -3.799 4.427 18.385 1.00 98.06 108 GLU A C 1
ATOM 886 O O . GLU A 1 108 ? -4.891 4.862 18.758 1.0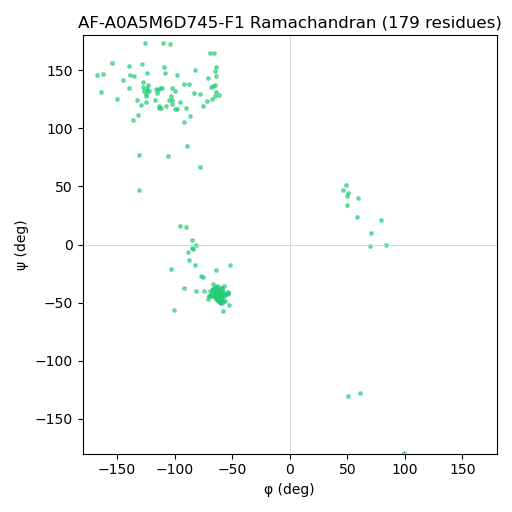0 98.06 108 GLU A O 1
ATOM 891 N N . ARG A 1 109 ? -2.735 5.218 18.209 1.00 98.31 109 ARG A N 1
ATOM 892 C CA . ARG A 1 109 ? -2.793 6.666 18.402 1.00 98.31 109 ARG A CA 1
ATOM 893 C C . ARG A 1 109 ? -3.803 7.304 17.454 1.00 98.31 109 ARG A C 1
ATOM 895 O O . ARG A 1 109 ? -4.667 8.019 17.945 1.00 98.31 109 ARG A O 1
ATOM 902 N N . LEU A 1 110 ? -3.746 7.011 16.149 1.00 98.31 110 LEU A N 1
ATOM 903 C CA . LEU A 1 110 ? -4.699 7.546 15.164 1.00 98.31 110 LEU A CA 1
ATOM 904 C C . LEU A 1 110 ? -6.149 7.180 15.505 1.00 98.31 110 LEU A C 1
ATOM 906 O O . LEU A 1 110 ? -7.047 8.011 15.373 1.00 98.31 110 LEU A O 1
ATOM 910 N N . VAL A 1 111 ? -6.387 5.954 15.975 1.00 98.00 111 VAL A N 1
ATOM 911 C CA . VAL A 1 111 ? -7.711 5.490 16.411 1.00 98.00 111 VAL A CA 1
ATOM 912 C C . VAL A 1 111 ? -8.167 6.241 17.663 1.00 98.00 111 VAL A C 1
ATOM 914 O O . VAL A 1 111 ? -9.321 6.660 17.750 1.00 98.00 111 VAL A O 1
ATOM 917 N N . ASN A 1 112 ? -7.281 6.431 18.641 1.00 97.38 112 ASN A N 1
ATOM 918 C CA . ASN A 1 112 ? -7.589 7.139 19.885 1.00 97.38 112 ASN A CA 1
ATOM 919 C C . ASN A 1 112 ? -7.880 8.625 19.644 1.00 97.38 112 ASN A C 1
ATOM 921 O O . ASN A 1 112 ? -8.811 9.163 20.236 1.00 97.38 112 ASN A O 1
ATOM 925 N N . THR A 1 113 ? -7.148 9.264 18.730 1.00 97.25 113 THR A N 1
ATOM 926 C CA . THR A 1 113 ? -7.360 10.663 18.332 1.00 97.25 113 THR A CA 1
ATOM 927 C C . THR A 1 113 ? -8.418 10.830 17.241 1.00 97.25 113 THR A C 1
ATOM 929 O O . THR A 1 113 ? -8.629 11.947 16.775 1.00 97.25 113 THR A O 1
ATOM 932 N N . LYS A 1 114 ? -9.088 9.745 16.820 1.00 96.75 114 LYS A N 1
ATOM 933 C CA . LYS A 1 114 ? -10.095 9.731 15.743 1.00 96.75 114 LYS A CA 1
ATOM 934 C C . LYS A 1 114 ? -9.603 10.429 14.468 1.00 96.75 114 LYS A C 1
ATOM 936 O O . LYS A 1 114 ? -10.341 11.166 13.817 1.00 96.75 114 LYS A O 1
ATOM 941 N N . SER A 1 115 ? -8.346 10.204 14.098 1.00 97.06 115 SER A N 1
ATOM 942 C CA . SER A 1 115 ? -7.696 10.837 12.948 1.00 97.06 115 SER A CA 1
ATOM 943 C C . SER A 1 115 ? -8.120 10.189 11.624 1.00 97.06 115 SER A C 1
ATOM 945 O O . SER A 1 115 ? -7.312 9.573 10.931 1.00 97.06 115 SER A O 1
ATOM 947 N N . ILE A 1 116 ? -9.400 10.347 11.265 1.00 96.69 116 ILE A N 1
ATOM 948 C CA . ILE A 1 116 ? -10.031 9.733 10.083 1.00 96.69 116 ILE A CA 1
ATOM 949 C C . ILE A 1 116 ? -9.278 10.063 8.794 1.00 96.69 116 ILE A C 1
ATOM 951 O O . ILE A 1 116 ? -9.037 9.172 7.989 1.00 96.69 116 ILE A O 1
ATOM 955 N N . ASN A 1 117 ? -8.850 11.316 8.620 1.00 96.31 117 ASN A N 1
ATOM 956 C CA . ASN A 1 117 ? -8.137 11.739 7.412 1.00 96.31 117 ASN A CA 1
ATOM 957 C C . ASN A 1 117 ? -6.820 10.975 7.224 1.00 96.31 117 ASN A C 1
ATOM 959 O O . ASN A 1 117 ? -6.516 10.551 6.117 1.00 96.31 117 ASN A O 1
ATOM 963 N N . LYS A 1 118 ? -6.078 10.720 8.310 1.00 97.94 118 LYS A N 1
ATOM 964 C CA . LYS A 1 118 ? -4.833 9.942 8.251 1.00 97.94 118 LYS A CA 1
ATOM 965 C C . LYS A 1 118 ? -5.084 8.474 7.941 1.00 97.94 118 LYS A C 1
ATOM 967 O O . LYS A 1 118 ? -4.376 7.900 7.126 1.00 97.94 118 LYS A O 1
ATOM 972 N N . LEU A 1 119 ? -6.126 7.879 8.515 1.00 98.00 119 LEU A N 1
ATOM 973 C CA . LEU A 1 119 ? -6.505 6.510 8.164 1.00 98.00 119 LEU A CA 1
ATOM 974 C C . LEU A 1 119 ? -7.003 6.402 6.713 1.00 98.00 119 LEU A C 1
ATOM 976 O O . LEU A 1 119 ? -6.720 5.407 6.052 1.00 98.00 119 LEU A O 1
ATOM 980 N N . ASN A 1 120 ? -7.684 7.427 6.191 1.00 97.56 120 ASN A N 1
ATOM 981 C CA . ASN A 1 120 ? -8.059 7.509 4.775 1.00 97.56 120 ASN A CA 1
ATOM 982 C C . ASN A 1 120 ? -6.838 7.590 3.857 1.00 97.56 120 ASN A C 1
ATOM 984 O O . ASN A 1 120 ? -6.782 6.867 2.868 1.00 97.56 120 ASN A O 1
ATOM 988 N N . GLU A 1 121 ? -5.848 8.426 4.189 1.00 97.19 121 GLU A N 1
ATOM 989 C CA . GLU A 1 121 ? -4.575 8.475 3.455 1.00 97.19 121 GLU A CA 1
ATOM 990 C C . GLU A 1 121 ? -3.938 7.075 3.377 1.00 97.19 121 GLU A C 1
ATOM 992 O O . GLU A 1 121 ? -3.471 6.673 2.314 1.00 97.19 121 GLU A O 1
ATOM 997 N N . MET A 1 122 ? -3.994 6.302 4.471 1.00 98.19 122 MET A N 1
ATOM 998 C CA . MET A 1 122 ? -3.475 4.932 4.515 1.00 98.19 122 MET A CA 1
ATOM 999 C C . MET A 1 122 ? -4.302 3.941 3.685 1.00 98.19 122 MET A C 1
ATOM 1001 O O . MET A 1 122 ? -3.719 3.161 2.938 1.00 98.19 122 MET A O 1
ATOM 1005 N N . LEU A 1 123 ? -5.640 3.981 3.756 1.00 97.00 123 LEU A N 1
ATOM 1006 C CA . LEU A 1 123 ? -6.513 3.167 2.890 1.00 97.00 123 LEU A CA 1
ATOM 1007 C C . LEU A 1 123 ? -6.247 3.419 1.402 1.00 97.00 123 LEU A C 1
ATOM 1009 O O . LEU A 1 123 ? -6.305 2.498 0.587 1.00 97.00 123 LEU A O 1
ATOM 1013 N N . ASN A 1 124 ? -5.933 4.665 1.061 1.00 97.00 124 ASN A N 1
ATOM 1014 C CA . ASN A 1 124 ? -5.685 5.093 -0.306 1.00 97.00 124 ASN A CA 1
ATOM 1015 C C . ASN A 1 124 ? -4.239 4.852 -0.755 1.00 97.00 124 ASN A C 1
ATOM 1017 O O . ASN A 1 124 ? -3.940 5.093 -1.924 1.00 97.00 124 ASN A O 1
ATOM 1021 N N . SER A 1 125 ? -3.355 4.359 0.118 1.00 97.62 125 SER A N 1
ATOM 1022 C CA . SER A 1 125 ? -1.965 4.058 -0.234 1.00 97.62 125 SER A CA 1
ATOM 1023 C C . SER A 1 125 ? -1.876 2.952 -1.284 1.00 97.62 125 SER A C 1
ATOM 1025 O O . SER A 1 125 ? -2.682 2.033 -1.297 1.00 97.62 125 SER A O 1
ATOM 1027 N N . ILE A 1 126 ? -0.898 3.040 -2.173 1.00 97.50 126 ILE A N 1
ATOM 1028 C CA . ILE A 1 126 ? -0.520 2.019 -3.151 1.00 97.50 126 ILE A CA 1
ATOM 1029 C C . ILE A 1 126 ? 0.236 0.876 -2.451 1.00 97.50 126 ILE A C 1
ATOM 1031 O O . ILE A 1 126 ? 0.168 -0.274 -2.880 1.00 97.50 126 ILE A O 1
ATOM 1035 N N . ASN A 1 127 ? 0.918 1.156 -1.336 1.00 97.38 127 ASN A N 1
ATOM 1036 C CA . ASN A 1 127 ? 1.568 0.123 -0.539 1.00 97.38 127 ASN A CA 1
ATOM 1037 C C . ASN A 1 127 ? 0.531 -0.732 0.220 1.00 97.38 127 ASN A C 1
ATOM 1039 O O . ASN A 1 127 ? -0.259 -0.228 1.021 1.00 97.38 127 ASN A O 1
ATOM 1043 N N . ILE A 1 128 ? 0.569 -2.048 -0.003 1.00 97.50 128 ILE A N 1
ATOM 1044 C CA . ILE A 1 128 ? -0.403 -3.007 0.542 1.00 97.50 128 ILE A CA 1
ATOM 1045 C C . ILE A 1 128 ? -0.330 -3.097 2.072 1.00 97.50 128 ILE A C 1
ATOM 1047 O O . ILE A 1 128 ? -1.366 -3.200 2.734 1.00 97.50 128 ILE A O 1
ATOM 1051 N N . GLU A 1 129 ? 0.865 -3.040 2.661 1.00 97.75 129 GLU A N 1
ATOM 1052 C CA . GLU A 1 129 ? 1.040 -3.056 4.115 1.00 97.75 129 GLU A CA 1
ATOM 1053 C C . GLU A 1 129 ? 0.397 -1.822 4.763 1.00 97.75 129 GLU A C 1
ATOM 1055 O O . GLU A 1 129 ? -0.350 -1.946 5.736 1.00 97.75 129 GLU A O 1
ATOM 1060 N N . THR A 1 130 ? 0.607 -0.638 4.185 1.00 98.19 130 THR A N 1
ATOM 1061 C CA . THR A 1 130 ? -0.030 0.613 4.617 1.00 98.19 130 THR A CA 1
ATOM 1062 C C . THR A 1 130 ? -1.549 0.542 4.489 1.00 98.19 130 THR A C 1
ATOM 1064 O O . THR A 1 130 ? -2.251 0.904 5.437 1.00 98.19 130 THR A O 1
ATOM 1067 N N . GLN A 1 131 ? -2.079 0.012 3.379 1.00 97.75 131 GLN A N 1
ATOM 1068 C CA . GLN A 1 131 ? -3.524 -0.210 3.235 1.00 97.75 131 GLN A CA 1
ATOM 1069 C C . GLN A 1 131 ? -4.070 -1.137 4.316 1.00 97.75 131 GLN A C 1
ATOM 1071 O O . GLN A 1 131 ? -5.134 -0.875 4.876 1.00 97.75 131 GLN A O 1
ATOM 1076 N N . THR A 1 132 ? -3.335 -2.199 4.639 1.00 98.19 132 THR A N 1
ATOM 1077 C CA . THR A 1 132 ? -3.727 -3.167 5.668 1.00 98.19 132 THR A CA 1
ATOM 1078 C C . THR A 1 132 ? -3.802 -2.504 7.043 1.00 98.19 132 THR A C 1
ATOM 1080 O O . THR A 1 132 ? -4.790 -2.679 7.756 1.00 98.19 132 THR A O 1
ATOM 1083 N N . TYR A 1 133 ? -2.829 -1.658 7.394 1.00 98.50 133 TYR A N 1
ATOM 1084 C CA . TYR A 1 133 ? -2.903 -0.832 8.601 1.00 98.50 133 TYR A CA 1
ATOM 1085 C C . TYR A 1 133 ? -4.092 0.141 8.587 1.00 98.50 133 TYR A C 1
ATOM 1087 O O . TYR A 1 133 ? -4.752 0.307 9.615 1.00 98.50 133 TYR A O 1
ATOM 1095 N N . GLY A 1 134 ? -4.398 0.750 7.437 1.00 98.25 134 GLY A N 1
ATOM 1096 C CA . GLY A 1 134 ? -5.582 1.593 7.258 1.00 98.25 134 GLY A CA 1
ATOM 1097 C C . GLY A 1 134 ? -6.879 0.835 7.558 1.00 98.25 134 GLY A C 1
ATOM 1098 O O . GLY A 1 134 ? -7.696 1.303 8.353 1.00 98.25 134 GLY A O 1
ATOM 1099 N N . VAL A 1 135 ? -7.039 -0.370 6.996 1.00 98.50 135 VAL A N 1
ATOM 1100 C CA . VAL A 1 135 ? -8.189 -1.253 7.261 1.00 98.50 135 VAL A CA 1
ATOM 1101 C C . VAL A 1 135 ? -8.282 -1.585 8.749 1.00 98.50 135 VAL A C 1
ATOM 1103 O O . VAL A 1 135 ? -9.337 -1.372 9.347 1.00 98.50 135 VAL A O 1
ATOM 1106 N N . ALA A 1 136 ? -7.182 -2.024 9.369 1.00 98.31 136 ALA A N 1
ATOM 1107 C CA . ALA A 1 136 ? -7.149 -2.348 10.794 1.00 98.31 136 ALA A CA 1
ATOM 1108 C C . ALA A 1 136 ? -7.573 -1.151 11.666 1.00 98.31 136 ALA A C 1
ATOM 1110 O O . ALA A 1 136 ? -8.397 -1.294 12.572 1.00 98.31 136 ALA A O 1
ATOM 1111 N N . GLY A 1 137 ? -7.078 0.053 11.361 1.00 98.38 137 GLY A N 1
ATOM 1112 C CA . GLY A 1 137 ? -7.461 1.276 12.066 1.00 98.38 137 GLY A CA 1
ATOM 1113 C C . GLY A 1 137 ? -8.958 1.587 11.955 1.00 98.38 137 GLY A C 1
ATOM 1114 O O . GLY A 1 137 ? -9.602 1.906 12.959 1.00 98.38 137 GLY A O 1
ATOM 1115 N N . PHE A 1 138 ? -9.552 1.437 10.769 1.00 98.50 138 PHE A N 1
ATOM 1116 C CA . PHE A 1 138 ? -10.996 1.615 10.596 1.00 98.50 138 PHE A CA 1
ATOM 1117 C C . PHE A 1 138 ? -11.821 0.552 11.323 1.00 98.50 138 PHE A C 1
ATOM 1119 O O . PHE A 1 138 ? -12.835 0.883 11.937 1.00 98.50 138 PHE A O 1
ATOM 1126 N N . GLU A 1 139 ? -11.387 -0.705 11.340 1.00 97.50 139 GLU A N 1
ATOM 1127 C CA . GLU A 1 139 ? -12.064 -1.748 12.116 1.00 97.50 139 GLU A CA 1
ATOM 1128 C C . GLU A 1 139 ? -12.036 -1.450 13.621 1.00 97.50 139 GLU A C 1
ATOM 1130 O O . GLU A 1 139 ? -13.047 -1.611 14.311 1.00 97.50 139 GLU A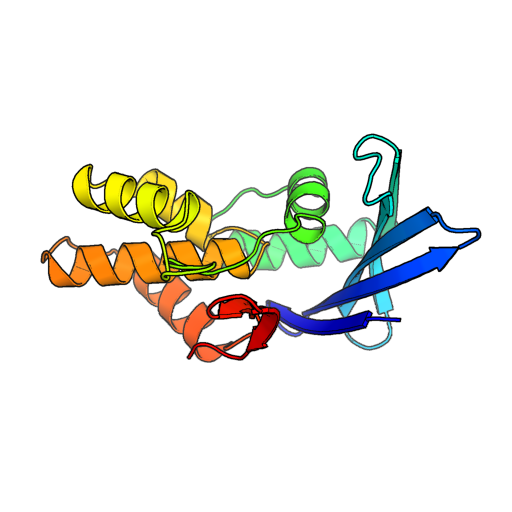 O 1
ATOM 1135 N N . MET A 1 140 ? -10.914 -0.943 14.138 1.00 98.06 140 MET A N 1
ATOM 1136 C CA . MET A 1 140 ? -10.804 -0.503 15.531 1.00 98.06 140 MET A CA 1
ATOM 1137 C C . MET A 1 140 ? -11.725 0.685 15.840 1.00 98.06 140 MET A C 1
ATOM 1139 O O . MET A 1 140 ? -12.337 0.722 16.907 1.00 98.06 140 MET A O 1
ATOM 1143 N N . LEU A 1 141 ? -11.872 1.639 14.915 1.00 97.81 141 LEU A N 1
ATOM 1144 C CA . LEU A 1 141 ? -12.831 2.741 15.045 1.00 97.81 141 LEU A CA 1
ATOM 1145 C C . LEU A 1 141 ? -14.284 2.255 15.027 1.00 97.81 141 LEU A C 1
ATOM 1147 O O . LEU A 1 141 ? -15.090 2.722 15.834 1.00 97.81 141 LEU A O 1
ATOM 1151 N N . SER A 1 142 ? -14.609 1.287 14.168 1.00 95.25 142 SER A N 1
ATOM 1152 C CA . SER A 1 142 ? -15.944 0.685 14.113 1.00 95.25 142 SER A CA 1
ATOM 1153 C C . SER A 1 142 ? -16.315 0.019 15.438 1.00 95.25 142 SER A C 1
ATOM 1155 O O . SER A 1 142 ? -17.443 0.170 15.900 1.00 95.25 142 SER A O 1
ATOM 1157 N N . LYS A 1 143 ? -15.363 -0.667 16.090 1.00 95.81 143 LYS A N 1
ATOM 1158 C CA . LYS A 1 143 ? -15.549 -1.259 17.431 1.00 95.81 143 LYS A CA 1
ATOM 1159 C C . LYS A 1 143 ? -15.796 -0.207 18.520 1.00 95.81 143 LYS A C 1
ATOM 1161 O O . LYS A 1 143 ? -16.368 -0.525 19.554 1.00 95.81 143 LYS A O 1
ATOM 1166 N N . LYS A 1 144 ? -15.395 1.045 18.281 1.00 95.25 144 LYS A N 1
ATOM 1167 C CA . LYS A 1 144 ? -15.661 2.209 19.144 1.00 95.25 144 LYS A CA 1
ATOM 1168 C C . LYS A 1 144 ? -16.903 3.004 18.713 1.00 95.25 144 LYS A C 1
ATOM 1170 O O . LYS A 1 144 ? -17.052 4.153 19.122 1.00 95.25 144 LYS A O 1
ATOM 1175 N N . PHE A 1 145 ? -17.764 2.425 17.872 1.00 93.56 145 PHE A N 1
ATOM 1176 C CA . PHE A 1 145 ? -18.990 3.044 17.352 1.00 93.56 145 PHE A CA 1
ATOM 1177 C C . PHE A 1 145 ? -18.767 4.362 16.587 1.00 93.56 145 PHE A C 1
ATOM 1179 O O . PHE A 1 145 ? -19.674 5.185 16.463 1.00 93.56 145 PHE A O 1
ATOM 1186 N N . VAL A 1 146 ? -17.565 4.577 16.039 1.00 94.31 146 VAL A N 1
ATOM 1187 C CA . VAL A 1 146 ? -17.298 5.722 15.161 1.00 94.31 146 VAL A CA 1
ATOM 1188 C C . VAL A 1 146 ? -17.876 5.430 13.778 1.00 94.31 146 VAL A C 1
ATOM 1190 O O . VAL A 1 146 ? -17.630 4.374 13.195 1.00 94.31 146 VAL A O 1
ATOM 1193 N N . LYS A 1 147 ? -18.660 6.372 13.242 1.00 92.56 147 LYS A N 1
ATOM 1194 C CA . LYS A 1 147 ? -19.304 6.229 11.934 1.00 92.56 147 LYS A CA 1
ATOM 1195 C C . LYS A 1 147 ? -18.259 6.235 10.815 1.00 92.56 147 LYS A C 1
ATOM 1197 O O . LYS A 1 147 ? -17.497 7.187 10.682 1.00 92.56 147 LYS A O 1
ATOM 1202 N N . ILE A 1 148 ? -18.288 5.189 9.995 1.00 94.69 148 ILE A N 1
ATOM 1203 C CA . ILE A 1 148 ? -17.486 5.042 8.774 1.00 94.69 148 ILE A CA 1
ATOM 1204 C C . ILE A 1 148 ? -18.389 5.341 7.573 1.00 94.69 148 ILE A C 1
ATOM 1206 O O . ILE A 1 148 ? -19.535 4.869 7.535 1.00 94.69 148 ILE A O 1
ATOM 1210 N N . SER A 1 149 ? -17.895 6.135 6.622 1.00 95.94 149 SER A N 1
ATOM 1211 C CA . SER A 1 149 ? -18.616 6.519 5.406 1.00 95.94 149 SER A CA 1
ATOM 1212 C C . SER A 1 149 ? -18.869 5.314 4.493 1.00 95.94 149 SER A C 1
ATOM 1214 O O . SER A 1 149 ? -18.303 4.233 4.678 1.00 95.94 149 SER A O 1
ATOM 1216 N N . LYS A 1 150 ? -19.770 5.472 3.520 1.00 96.19 150 LYS A N 1
ATOM 1217 C CA . LYS A 1 150 ? -20.093 4.392 2.581 1.00 96.19 150 LYS A CA 1
ATOM 1218 C C . LYS A 1 150 ? -18.894 4.083 1.681 1.00 96.19 150 LYS A C 1
ATOM 1220 O O . LYS A 1 150 ? -18.546 2.920 1.521 1.00 96.19 150 LYS A O 1
ATOM 1225 N N . GLU A 1 151 ? -18.225 5.123 1.207 1.00 95.94 151 GLU A N 1
ATOM 1226 C CA . GLU A 1 151 ? -17.045 5.074 0.341 1.00 95.94 151 GLU A CA 1
ATOM 1227 C C . GLU A 1 151 ? -15.893 4.345 1.048 1.00 95.94 151 GLU A C 1
ATOM 1229 O O . GLU A 1 151 ? -15.312 3.404 0.516 1.00 95.94 151 GLU A O 1
ATOM 1234 N N . GLN A 1 152 ? -15.634 4.690 2.314 1.00 97.69 152 GLN A N 1
ATOM 1235 C CA . GLN A 1 152 ? -14.637 4.006 3.144 1.00 97.69 152 GLN A CA 1
ATOM 1236 C C . GLN A 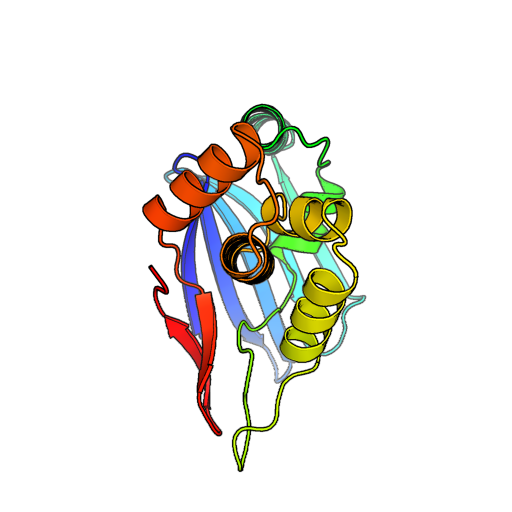1 152 ? -14.947 2.512 3.296 1.00 97.69 152 GLN A C 1
ATOM 1238 O O . GLN A 1 152 ? -14.053 1.674 3.192 1.00 97.69 152 GLN A O 1
ATOM 1243 N N . LYS A 1 153 ? -16.218 2.152 3.523 1.00 97.69 153 LYS A N 1
ATOM 1244 C CA . LYS A 1 153 ? -16.638 0.745 3.618 1.00 97.69 153 LYS A CA 1
ATOM 1245 C C . LYS A 1 153 ? -16.460 0.003 2.297 1.00 97.69 153 LYS A C 1
ATOM 1247 O O . LYS A 1 153 ? -16.085 -1.167 2.322 1.00 97.69 153 LYS A O 1
ATOM 1252 N N . GLU A 1 154 ? -16.732 0.651 1.169 1.00 97.88 154 GLU A N 1
ATOM 1253 C CA . GLU A 1 154 ? -16.537 0.075 -0.164 1.00 97.88 154 GLU A CA 1
ATOM 1254 C C . GLU A 1 154 ? -15.055 -0.193 -0.440 1.00 97.88 154 GLU A C 1
ATOM 1256 O O . GLU A 1 154 ? -14.710 -1.311 -0.828 1.00 97.88 154 GLU A O 1
ATOM 1261 N N . ILE A 1 155 ? -14.178 0.765 -0.124 1.00 98.19 155 ILE A N 1
ATOM 1262 C CA . ILE A 1 155 ? -12.722 0.605 -0.218 1.00 98.19 155 ILE A CA 1
ATOM 1263 C C . ILE A 1 155 ? -12.237 -0.537 0.686 1.00 98.19 155 ILE A C 1
ATOM 1265 O O . ILE A 1 155 ? -11.535 -1.435 0.221 1.00 98.19 155 ILE A O 1
ATOM 1269 N N . ILE A 1 156 ? -12.652 -0.562 1.958 1.00 98.38 156 ILE A N 1
ATOM 1270 C CA . ILE A 1 156 ? -12.288 -1.633 2.901 1.00 98.38 156 ILE A CA 1
ATOM 1271 C C . ILE A 1 156 ? -12.751 -2.993 2.371 1.00 98.38 156 ILE A C 1
ATOM 1273 O O . ILE A 1 156 ? -11.970 -3.942 2.335 1.00 98.38 156 ILE A O 1
ATOM 1277 N N . LYS A 1 157 ? -14.005 -3.102 1.918 1.00 98.12 157 LYS A N 1
ATOM 1278 C CA . LYS A 1 157 ? -14.550 -4.347 1.362 1.00 98.12 157 LYS A CA 1
ATOM 1279 C C . LYS A 1 157 ? -13.755 -4.808 0.144 1.00 98.12 157 LYS A C 1
ATOM 1281 O O . LYS A 1 157 ? -13.486 -6.001 0.015 1.00 98.12 157 LYS A O 1
ATOM 1286 N N . TYR A 1 158 ? -13.385 -3.884 -0.737 1.00 98.19 158 TYR A N 1
ATOM 1287 C CA . TYR A 1 158 ? -12.564 -4.183 -1.901 1.00 98.19 158 TYR A CA 1
ATOM 1288 C C . TYR A 1 158 ? -11.176 -4.699 -1.498 1.00 98.19 158 TYR A C 1
ATOM 1290 O O . TYR A 1 158 ? -10.790 -5.765 -1.970 1.00 98.19 158 TYR A O 1
ATOM 1298 N N . ILE A 1 159 ? -10.474 -4.021 -0.580 1.00 98.12 159 ILE A N 1
ATOM 1299 C CA . ILE A 1 159 ? -9.142 -4.433 -0.100 1.00 98.12 159 ILE A CA 1
ATOM 1300 C C . ILE A 1 159 ? -9.202 -5.835 0.519 1.00 98.12 159 ILE A C 1
ATOM 1302 O O . ILE A 1 159 ? -8.378 -6.691 0.195 1.00 98.12 159 ILE A O 1
ATOM 1306 N N . LYS A 1 160 ? -10.209 -6.101 1.361 1.00 98.00 160 LYS A N 1
ATOM 1307 C CA . LYS A 1 160 ? -10.392 -7.418 1.989 1.00 98.00 160 LYS A CA 1
ATOM 1308 C C . LYS A 1 160 ? -10.691 -8.508 0.966 1.00 98.00 160 LYS A C 1
ATOM 1310 O O . LYS A 1 160 ? -10.141 -9.595 1.062 1.00 98.00 160 LYS A O 1
ATOM 1315 N N . ARG A 1 161 ? -11.514 -8.214 -0.046 1.00 97.44 161 ARG A N 1
ATOM 1316 C CA . ARG A 1 161 ? -11.813 -9.158 -1.133 1.00 97.44 161 ARG A CA 1
ATOM 1317 C C . ARG A 1 161 ? -10.594 -9.436 -2.012 1.00 97.44 161 ARG A C 1
ATOM 1319 O O . ARG A 1 161 ? -10.423 -10.570 -2.439 1.00 97.44 161 ARG A O 1
ATOM 1326 N N . ARG A 1 162 ? -9.780 -8.413 -2.298 1.00 96.56 162 ARG A N 1
ATOM 1327 C CA . ARG A 1 162 ? -8.528 -8.552 -3.057 1.00 96.56 162 ARG A CA 1
ATOM 1328 C C . ARG A 1 162 ? -7.567 -9.508 -2.347 1.00 96.56 162 ARG A C 1
ATOM 1330 O O . ARG A 1 162 ? -6.905 -10.291 -3.010 1.00 96.56 162 ARG A O 1
ATOM 1337 N N . ASN A 1 163 ? -7.539 -9.466 -1.011 1.00 96.25 163 ASN A N 1
ATOM 1338 C CA . ASN A 1 163 ? -6.782 -10.383 -0.156 1.00 96.25 163 ASN A CA 1
ATOM 1339 C C . ASN A 1 163 ? -5.331 -10.604 -0.623 1.00 96.25 163 ASN A C 1
ATOM 1341 O O . ASN A 1 163 ? -4.852 -11.734 -0.766 1.00 96.25 163 ASN A O 1
ATOM 1345 N N . SER A 1 164 ? -4.660 -9.493 -0.928 1.00 95.56 164 SER A N 1
ATOM 1346 C CA . SER A 1 164 ? -3.277 -9.500 -1.391 1.00 95.56 164 SER A CA 1
ATOM 1347 C C . SER A 1 164 ? -2.339 -10.034 -0.324 1.00 95.56 164 SER A C 1
ATOM 1349 O O . SER A 1 164 ? -2.572 -9.882 0.875 1.00 95.56 164 SER A O 1
ATOM 1351 N N . GLU A 1 165 ? -1.228 -10.591 -0.782 1.00 95.88 165 GLU A N 1
ATOM 1352 C CA . GLU A 1 165 ? -0.137 -10.989 0.089 1.00 95.88 165 GLU A CA 1
ATOM 1353 C C . GLU A 1 165 ? 0.531 -9.771 0.736 1.00 95.88 165 GLU A C 1
ATOM 1355 O O . GLU A 1 165 ? 0.807 -8.755 0.087 1.00 95.88 165 GLU A O 1
ATOM 1360 N N . VAL A 1 166 ? 0.806 -9.888 2.030 1.00 94.94 166 VAL A N 1
ATOM 1361 C CA . VAL A 1 166 ? 1.359 -8.833 2.872 1.00 94.94 166 VAL A CA 1
ATOM 1362 C C . VAL A 1 166 ? 2.643 -9.334 3.513 1.00 94.94 166 VAL A C 1
ATOM 1364 O O . VAL A 1 166 ? 2.693 -10.451 4.034 1.00 94.94 166 VAL A O 1
ATOM 1367 N N . VAL A 1 167 ? 3.678 -8.497 3.495 1.00 93.88 167 VAL A N 1
ATOM 1368 C CA . VAL A 1 167 ? 4.919 -8.761 4.219 1.00 93.88 167 VAL A CA 1
ATOM 1369 C C . VAL A 1 167 ? 4.679 -8.493 5.703 1.00 93.88 167 VAL A C 1
ATOM 1371 O O . VAL A 1 167 ? 4.344 -7.378 6.097 1.00 93.88 167 VAL A O 1
ATOM 1374 N N . THR A 1 168 ? 4.846 -9.512 6.537 1.00 93.56 168 THR A N 1
ATOM 1375 C CA . THR A 1 168 ? 4.558 -9.489 7.971 1.00 93.56 168 THR A CA 1
ATOM 1376 C C . THR A 1 168 ? 5.758 -9.911 8.820 1.00 93.56 168 THR A C 1
ATOM 1378 O O . THR A 1 168 ? 6.813 -10.323 8.325 1.00 93.56 168 THR A O 1
ATOM 1381 N N . CYS A 1 169 ? 5.586 -9.779 10.131 1.00 90.75 169 CYS A N 1
ATOM 1382 C CA . CYS A 1 169 ? 6.484 -10.290 11.147 1.00 90.75 169 CYS A CA 1
ATOM 1383 C C . CYS A 1 169 ? 5.699 -11.129 12.161 1.00 90.75 169 CYS A C 1
ATOM 1385 O O . CYS A 1 169 ? 4.608 -10.743 12.577 1.00 90.75 169 CYS A O 1
ATOM 1387 N N . SER A 1 170 ? 6.285 -12.249 12.585 1.00 84.38 170 SER A N 1
ATOM 1388 C CA . SER A 1 170 ? 5.750 -13.123 13.628 1.00 84.38 170 SER A CA 1
ATOM 1389 C C . SER A 1 170 ? 6.868 -13.549 14.579 1.00 84.38 170 SER A C 1
ATOM 1391 O O . SER A 1 170 ? 7.719 -14.369 14.228 1.00 84.38 170 SER A O 1
ATOM 1393 N N . GLY A 1 171 ? 6.875 -12.994 15.794 1.00 84.44 171 GLY A N 1
ATOM 1394 C CA . GLY A 1 171 ? 7.956 -13.220 16.758 1.00 84.44 171 GLY A CA 1
ATOM 1395 C C . GLY A 1 171 ? 9.294 -12.734 16.204 1.00 84.44 171 GLY A C 1
ATOM 1396 O O . GLY A 1 171 ? 9.389 -11.609 15.722 1.00 84.44 171 GLY A O 1
ATOM 1397 N N . CYS A 1 172 ? 10.313 -13.592 16.225 1.00 80.81 172 CYS A N 1
ATOM 1398 C CA . CYS A 1 172 ? 11.644 -13.274 15.700 1.00 80.81 172 CYS A CA 1
ATOM 1399 C C . CYS A 1 172 ? 11.768 -13.418 14.171 1.00 80.81 172 CYS A C 1
ATOM 1401 O O . CYS A 1 172 ? 12.843 -13.176 13.625 1.00 80.81 172 CYS A O 1
ATOM 1403 N N . LEU A 1 173 ? 10.702 -13.821 13.471 1.00 82.19 173 LEU A N 1
ATOM 1404 C CA . LEU A 1 173 ? 10.708 -13.996 12.019 1.00 82.19 173 LEU A CA 1
ATOM 1405 C C . LEU A 1 173 ? 10.126 -12.761 11.330 1.00 82.19 173 LEU A C 1
ATOM 1407 O O . LEU A 1 173 ? 8.945 -12.450 11.488 1.00 82.19 173 LEU A O 1
ATOM 1411 N N . THR A 1 174 ? 10.946 -12.081 10.532 1.00 82.75 174 THR A N 1
ATOM 1412 C CA . THR A 1 174 ? 10.553 -10.929 9.710 1.00 82.75 174 THR A CA 1
ATOM 1413 C C . THR A 1 174 ? 10.546 -11.291 8.226 1.00 82.75 174 THR A C 1
ATOM 1415 O O . THR A 1 174 ? 11.267 -12.183 7.777 1.00 82.75 174 THR A O 1
ATOM 1418 N N . GLY A 1 175 ? 9.720 -10.593 7.442 1.00 83.06 175 GLY A N 1
ATOM 1419 C CA . GLY A 1 175 ? 9.654 -10.798 5.994 1.00 83.06 175 GLY A CA 1
ATOM 1420 C C . GLY A 1 175 ? 8.833 -12.018 5.570 1.00 83.06 175 GLY A C 1
ATOM 1421 O O . GLY A 1 175 ? 9.031 -12.528 4.469 1.00 83.06 175 GLY A O 1
ATOM 1422 N N . LEU A 1 176 ? 7.938 -12.499 6.437 1.00 88.31 176 LEU A N 1
ATOM 1423 C CA . LEU A 1 176 ? 6.983 -13.553 6.098 1.00 88.31 176 LEU A CA 1
ATOM 1424 C C . LEU A 1 176 ? 5.936 -12.991 5.137 1.00 88.31 176 LEU A C 1
ATOM 1426 O O . LEU A 1 176 ? 5.531 -11.846 5.286 1.00 88.31 176 LEU A O 1
ATOM 1430 N N . VAL A 1 177 ? 5.474 -13.781 4.175 1.00 92.00 177 VAL A N 1
ATOM 1431 C CA . VAL A 1 177 ? 4.459 -13.351 3.205 1.00 92.00 177 VAL A CA 1
ATOM 1432 C C . VAL A 1 177 ? 3.181 -14.132 3.474 1.00 92.00 177 VAL A C 1
ATOM 1434 O O . VAL A 1 177 ? 3.187 -15.359 3.408 1.00 92.00 177 VAL A O 1
ATOM 1437 N N . VAL A 1 178 ? 2.101 -13.432 3.829 1.00 92.50 178 VAL A N 1
ATOM 1438 C CA . VAL A 1 178 ? 0.819 -14.055 4.199 1.00 92.50 178 VAL A CA 1
ATOM 1439 C C . VAL A 1 178 ? -0.368 -13.288 3.625 1.00 92.50 178 VAL A C 1
ATOM 1441 O O . VAL A 1 178 ? -0.300 -12.077 3.421 1.00 92.50 178 VAL A O 1
ATOM 1444 N N . LYS A 1 179 ? -1.486 -13.984 3.412 1.00 93.31 179 LYS A N 1
ATOM 1445 C CA . LYS A 1 179 ? -2.798 -13.363 3.185 1.00 93.31 179 LYS A CA 1
ATOM 1446 C C . LYS A 1 179 ? -3.479 -13.112 4.529 1.00 93.31 179 LYS A C 1
ATOM 1448 O O . LYS A 1 179 ? -3.389 -13.951 5.422 1.00 93.31 179 LYS A O 1
ATOM 1453 N N . ILE A 1 180 ? -4.110 -11.949 4.687 1.00 88.81 180 ILE A N 1
ATOM 1454 C CA . ILE A 1 180 ? -4.636 -11.483 5.985 1.00 88.81 180 ILE A CA 1
ATOM 1455 C C . ILE A 1 180 ? -6.162 -11.634 6.097 1.00 88.81 180 ILE A C 1
ATOM 1457 O O . ILE A 1 180 ? -6.679 -11.670 7.214 1.00 88.81 180 ILE A O 1
ATOM 1461 N N . TYR A 1 181 ? -6.884 -11.727 4.976 1.00 87.19 181 TYR A N 1
ATOM 1462 C CA . TYR A 1 181 ? -8.352 -11.733 4.940 1.00 87.19 181 TYR A CA 1
ATOM 1463 C C . TYR A 1 181 ? -8.953 -13.025 4.390 1.00 87.19 181 TYR A C 1
ATOM 1465 O O . TYR A 1 181 ? -8.216 -13.831 3.780 1.00 87.19 181 TYR A O 1
#

Solvent-accessible surface area (backbone atoms only — not comparable to full-atom values): 9896 Å² total; per-residue (Å²): 123,55,78,47,81,27,64,67,55,100,79,26,29,40,34,40,41,40,47,75,56,97,91,41,52,34,37,38,30,32,39,32,45,88,99,41,78,32,32,39,38,39,34,32,73,93,41,80,85,51,61,50,77,50,67,43,64,73,59,44,51,53,53,40,48,60,46,22,67,74,60,74,50,87,68,48,70,67,53,49,57,55,32,59,61,52,90,67,68,41,42,50,38,39,31,81,91,48,42,71,29,73,64,31,54,48,40,53,48,36,45,73,69,63,39,58,69,62,38,48,55,24,51,58,41,78,26,62,34,48,21,50,53,15,45,52,34,51,54,57,30,47,77,69,72,48,89,74,55,70,67,59,51,51,52,45,53,49,55,47,71,65,38,40,64,30,41,22,37,59,43,82,46,71,74,44,77,43,64,85,99

pLDDT: mean 93.59, std 7.21, range [56.16, 98.5]

Nearest PDB structures (foldseek):
  5fgo-assembly3_F  TM=5.425E-01  e=1.277E+00  Drosophila melanogaster
  4tvw-assembly1_A  TM=5.559E-01  e=2.133E+00  Escherichia coli
  3d2u-assembly2_E  TM=5.444E-01  e=9.926E+00  Human betaherpesvirus 5
  3qku-assembly1_A  TM=2.525E-01  e=8.574E-01  Pyrococcus furiosus
  3rpx-assembly1_B  TM=3.053E-01  e=2.133E+00  Homo sapiens

Mean predicted aligned error: 3.84 Å